Protein AF-A0A2I0NMJ2-F1 (afdb_monomer_lite)

Structure (mmCIF, N/CA/C/O backbone):
data_AF-A0A2I0NMJ2-F1
#
_entry.id   AF-A0A2I0NMJ2-F1
#
loop_
_atom_site.group_PDB
_atom_site.id
_atom_site.type_symbol
_atom_site.label_atom_id
_atom_site.label_alt_id
_atom_site.label_comp_id
_atom_site.label_asym_id
_atom_site.label_entity_id
_atom_site.label_seq_id
_atom_site.pdbx_PDB_ins_code
_atom_site.Cartn_x
_atom_site.Cartn_y
_atom_site.Cartn_z
_atom_site.occupancy
_atom_site.B_iso_or_equiv
_atom_site.auth_seq_id
_atom_site.auth_comp_id
_atom_site.auth_asym_id
_atom_site.auth_atom_id
_atom_site.pdbx_PDB_model_num
ATOM 1 N N . TRP A 1 1 ? 32.490 -0.950 -6.956 1.00 48.75 1 TRP A N 1
ATOM 2 C CA . TRP A 1 1 ? 33.188 -1.333 -8.199 1.00 48.75 1 TRP A CA 1
ATOM 3 C C . TRP A 1 1 ? 32.372 -2.232 -9.135 1.00 48.75 1 TRP A C 1
ATOM 5 O O . TRP A 1 1 ? 32.531 -2.067 -10.330 1.00 48.75 1 TRP A O 1
ATOM 15 N N . LEU A 1 2 ? 31.469 -3.114 -8.665 1.00 61.12 2 LEU A N 1
ATOM 16 C CA . LEU A 1 2 ? 30.604 -3.931 -9.554 1.00 61.12 2 LEU A CA 1
ATOM 17 C C . LEU A 1 2 ? 29.193 -3.358 -9.826 1.00 61.12 2 LEU A C 1
ATOM 19 O O . LEU A 1 2 ? 28.495 -3.871 -10.694 1.00 61.12 2 LEU A O 1
ATOM 23 N N . ALA A 1 3 ? 28.770 -2.304 -9.118 1.00 66.00 3 ALA A N 1
ATOM 24 C CA . ALA A 1 3 ? 27.432 -1.723 -9.291 1.00 66.00 3 ALA A CA 1
ATOM 25 C C . ALA A 1 3 ? 27.278 -0.964 -10.622 1.00 66.00 3 ALA A C 1
ATOM 27 O O . ALA A 1 3 ? 26.256 -1.076 -11.288 1.00 66.00 3 ALA A O 1
ATOM 28 N N . GLU A 1 4 ? 28.307 -0.230 -11.049 1.00 77.69 4 GLU A N 1
ATOM 29 C CA . GLU A 1 4 ? 28.251 0.586 -12.268 1.00 77.69 4 GLU A CA 1
ATOM 30 C C . GLU A 1 4 ? 28.119 -0.260 -13.554 1.00 77.69 4 GLU A C 1
ATOM 32 O O . GLU A 1 4 ? 27.225 0.033 -14.353 1.00 77.69 4 GLU A O 1
ATOM 37 N N . PRO A 1 5 ? 28.864 -1.377 -13.732 1.00 91.00 5 PRO A N 1
ATOM 38 C CA . PRO A 1 5 ? 28.624 -2.289 -14.851 1.00 91.00 5 PRO A CA 1
ATOM 39 C C . PRO A 1 5 ? 27.239 -2.940 -14.824 1.00 91.00 5 PRO A C 1
ATOM 41 O O . PRO A 1 5 ? 26.633 -3.098 -15.881 1.00 91.00 5 PRO A O 1
ATOM 44 N N . PHE A 1 6 ? 26.718 -3.301 -13.642 1.00 94.56 6 PHE A N 1
ATOM 45 C CA . PHE A 1 6 ? 25.367 -3.858 -13.529 1.00 94.56 6 PHE A CA 1
ATOM 46 C C . PHE A 1 6 ? 24.329 -2.863 -14.048 1.00 94.56 6 PHE A C 1
ATOM 48 O O . PHE A 1 6 ? 23.564 -3.209 -14.946 1.00 94.56 6 PHE A O 1
ATOM 55 N N . TRP A 1 7 ? 24.339 -1.630 -13.527 1.00 94.94 7 TRP A N 1
ATOM 56 C CA . TRP A 1 7 ? 23.369 -0.601 -13.901 1.00 94.94 7 TRP A CA 1
ATOM 57 C C . TRP A 1 7 ? 23.446 -0.276 -15.395 1.00 94.94 7 TRP A C 1
ATOM 59 O O . TRP A 1 7 ? 22.418 -0.223 -16.065 1.00 94.94 7 TRP A O 1
ATOM 69 N N . MET A 1 8 ? 24.656 -0.157 -15.947 1.00 94.44 8 MET A N 1
ATOM 70 C CA . MET A 1 8 ? 24.847 0.020 -17.386 1.00 94.44 8 MET A CA 1
ATOM 71 C C . MET A 1 8 ? 24.226 -1.130 -18.194 1.00 94.44 8 MET A C 1
ATOM 73 O O . MET A 1 8 ? 23.456 -0.886 -19.121 1.00 94.44 8 MET A O 1
ATOM 77 N N . MET A 1 9 ? 24.525 -2.380 -17.834 1.00 96.88 9 MET A N 1
ATOM 78 C CA . MET A 1 9 ? 24.042 -3.544 -18.578 1.00 96.88 9 MET A CA 1
ATOM 79 C C . MET A 1 9 ? 22.532 -3.735 -18.467 1.00 96.88 9 MET A C 1
ATOM 81 O O . MET A 1 9 ? 21.902 -4.093 -19.458 1.00 96.88 9 MET A O 1
ATOM 85 N N . ILE A 1 10 ? 21.937 -3.484 -17.299 1.00 97.06 10 ILE A N 1
ATOM 86 C CA . ILE A 1 10 ? 20.495 -3.667 -17.121 1.00 97.06 10 ILE A CA 1
ATOM 87 C C . ILE A 1 10 ? 19.697 -2.599 -17.881 1.00 97.06 10 ILE A C 1
ATOM 89 O O . ILE A 1 10 ? 18.714 -2.948 -18.525 1.00 97.06 10 ILE A O 1
ATOM 93 N N . PHE A 1 11 ? 20.153 -1.339 -17.919 1.00 96.56 11 PHE A N 1
ATOM 94 C CA . PHE A 1 11 ? 19.518 -0.311 -18.754 1.00 96.56 11 PHE A CA 1
ATOM 95 C C . PHE A 1 11 ? 19.694 -0.603 -20.251 1.00 96.56 11 PHE A C 1
ATOM 97 O O . PHE A 1 11 ? 18.753 -0.449 -21.023 1.00 96.56 11 PHE A O 1
ATOM 104 N N . LEU A 1 12 ? 20.862 -1.091 -20.684 1.00 96.81 12 LEU A N 1
ATOM 105 C CA . LEU A 1 12 ? 21.033 -1.534 -22.073 1.00 96.81 12 LEU A CA 1
ATOM 106 C C . LEU A 1 12 ? 20.097 -2.697 -22.417 1.00 96.81 12 LEU A C 1
ATOM 108 O O . LEU A 1 12 ? 19.483 -2.690 -23.480 1.00 96.81 12 LEU A O 1
ATOM 112 N N . ALA A 1 13 ? 19.927 -3.661 -21.511 1.00 97.19 13 ALA A N 1
ATOM 113 C CA . ALA A 1 13 ? 19.014 -4.780 -21.716 1.00 97.19 13 ALA A CA 1
ATO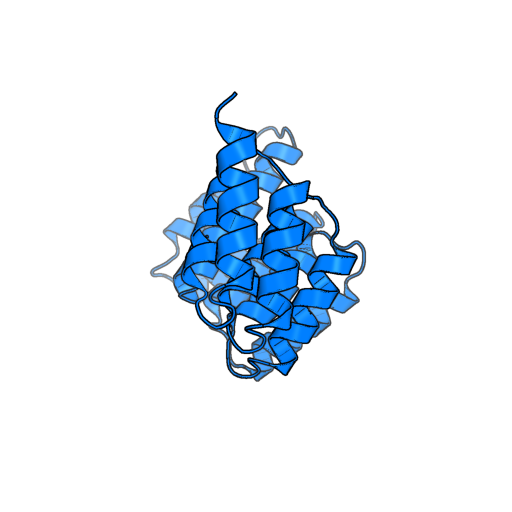M 114 C C . ALA A 1 13 ? 17.555 -4.321 -21.864 1.00 97.19 13 ALA A C 1
ATOM 116 O O . ALA A 1 13 ? 16.843 -4.852 -22.721 1.00 97.19 13 ALA A O 1
ATOM 117 N N . THR A 1 14 ? 17.118 -3.308 -21.102 1.00 96.69 14 THR A N 1
ATOM 118 C CA . THR A 1 14 ? 15.773 -2.738 -21.271 1.00 96.69 14 THR A CA 1
ATOM 119 C C . THR A 1 14 ? 15.617 -2.041 -22.617 1.00 96.69 14 THR A C 1
ATOM 121 O O . THR A 1 14 ? 14.519 -2.043 -23.160 1.00 96.69 14 THR A O 1
ATOM 124 N N . GLU A 1 15 ? 16.674 -1.470 -23.194 1.00 95.88 15 GLU A N 1
ATOM 125 C CA . GLU A 1 15 ? 16.617 -0.903 -24.550 1.00 95.88 15 GLU A CA 1
ATOM 126 C C . GLU A 1 15 ? 16.647 -1.978 -25.643 1.00 95.88 15 GLU A C 1
ATOM 128 O O . GLU A 1 15 ? 15.936 -1.867 -26.640 1.00 95.88 15 GLU A O 1
ATOM 133 N N . TRP A 1 16 ? 17.432 -3.043 -25.466 1.00 97.38 16 TRP A N 1
ATOM 134 C CA . TRP A 1 16 ? 17.536 -4.125 -26.448 1.00 97.38 16 TRP A CA 1
ATOM 135 C C . TRP A 1 16 ? 16.269 -4.974 -26.537 1.00 97.38 16 TRP A C 1
ATOM 137 O O . TRP A 1 16 ? 15.931 -5.461 -27.615 1.00 97.38 16 TRP A O 1
ATOM 147 N N . ILE A 1 17 ? 15.575 -5.174 -25.413 1.00 96.19 17 ILE A N 1
ATOM 148 C CA . ILE A 1 17 ? 14.387 -6.030 -25.330 1.00 96.19 17 ILE A CA 1
ATOM 149 C C . ILE A 1 17 ? 13.262 -5.268 -24.604 1.00 96.19 17 ILE A C 1
ATOM 151 O O . ILE A 1 17 ? 12.892 -5.615 -23.481 1.00 96.19 17 ILE A O 1
ATOM 155 N N . PRO A 1 18 ? 12.681 -4.229 -25.235 1.00 94.56 18 PRO A N 1
ATOM 156 C CA . PRO A 1 18 ? 11.807 -3.267 -24.556 1.00 94.56 18 PRO A CA 1
ATOM 157 C C . PRO A 1 18 ? 10.476 -3.849 -24.072 1.00 94.56 18 PRO A C 1
ATOM 159 O O . PRO A 1 18 ? 9.896 -3.321 -23.128 1.00 94.56 18 PRO A O 1
ATOM 162 N N . ASN A 1 19 ? 10.018 -4.948 -24.677 1.00 94.38 19 ASN A N 1
ATOM 163 C CA . ASN A 1 19 ? 8.763 -5.619 -24.323 1.00 94.38 19 ASN A CA 1
ATOM 164 C C . ASN A 1 19 ? 8.944 -6.708 -23.252 1.00 94.38 19 ASN A C 1
ATOM 166 O O . ASN A 1 19 ? 7.982 -7.388 -22.902 1.00 94.38 19 ASN A O 1
ATOM 170 N N . ASN A 1 20 ? 10.164 -6.914 -22.743 1.00 94.38 20 ASN A N 1
ATOM 171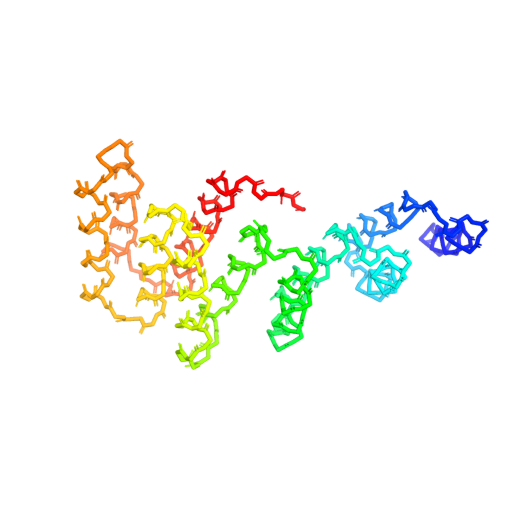 C CA . ASN A 1 20 ? 10.422 -7.875 -21.678 1.00 94.38 20 ASN A CA 1
ATOM 172 C C . ASN A 1 20 ? 10.566 -7.159 -20.331 1.00 94.38 20 ASN A C 1
ATOM 174 O O . ASN A 1 20 ? 11.591 -6.539 -20.044 1.00 94.38 20 ASN A O 1
ATOM 178 N N . ARG A 1 21 ? 9.543 -7.294 -19.483 1.00 95.69 21 ARG A N 1
ATOM 179 C CA . ARG A 1 21 ? 9.512 -6.673 -18.154 1.00 95.69 21 ARG A CA 1
ATOM 180 C C . ARG A 1 21 ? 10.535 -7.244 -17.166 1.00 95.69 21 ARG A C 1
ATOM 182 O O . ARG A 1 21 ? 10.883 -6.567 -16.206 1.00 95.69 21 ARG A O 1
ATOM 189 N N . TRP A 1 22 ? 11.069 -8.444 -17.408 1.00 96.69 22 TRP A N 1
ATOM 190 C CA . TRP A 1 22 ? 11.954 -9.147 -16.471 1.00 96.69 22 TRP A CA 1
ATOM 191 C C . TRP A 1 22 ? 13.210 -8.343 -16.104 1.00 96.69 22 TRP A C 1
ATOM 193 O O . TRP A 1 22 ? 13.625 -8.325 -14.948 1.00 96.69 22 TRP A O 1
ATOM 203 N N . PHE A 1 23 ? 13.794 -7.613 -17.059 1.00 97.00 23 PHE A N 1
ATOM 204 C CA . PHE A 1 23 ? 14.960 -6.765 -16.783 1.00 97.00 23 PHE A CA 1
ATOM 205 C C . PHE A 1 23 ? 14.621 -5.576 -15.876 1.00 97.00 23 PHE A C 1
ATOM 207 O O . PHE A 1 23 ? 15.440 -5.189 -15.042 1.00 97.00 23 PHE A O 1
ATOM 214 N N . LEU A 1 24 ? 13.407 -5.031 -15.992 1.00 97.50 24 LEU A N 1
ATOM 215 C CA . LEU A 1 24 ? 12.930 -3.985 -15.090 1.00 97.50 24 LEU A CA 1
ATOM 216 C C . LEU A 1 24 ? 12.712 -4.542 -13.686 1.00 97.50 24 LEU A C 1
ATOM 218 O O . LEU A 1 24 ? 13.147 -3.914 -12.729 1.00 97.50 24 LEU A O 1
ATOM 222 N N . GLU A 1 25 ? 12.115 -5.729 -13.554 1.00 96.94 25 GLU A N 1
ATOM 223 C CA . GLU A 1 25 ? 11.921 -6.393 -12.256 1.00 96.94 25 GLU A CA 1
ATOM 224 C C . GLU A 1 25 ? 13.263 -6.630 -11.537 1.00 96.94 25 GLU A C 1
ATOM 226 O O . GLU A 1 25 ? 13.402 -6.303 -10.358 1.00 96.94 25 GLU A O 1
ATOM 231 N N . ILE A 1 26 ? 14.287 -7.109 -12.257 1.00 96.81 26 ILE A N 1
ATOM 232 C CA . ILE A 1 26 ? 15.650 -7.263 -11.716 1.00 96.81 26 ILE A CA 1
ATOM 233 C C . ILE A 1 26 ? 16.222 -5.909 -11.280 1.00 96.81 26 ILE A C 1
ATOM 235 O O . ILE A 1 26 ? 16.792 -5.795 -10.191 1.00 96.81 26 ILE A O 1
ATOM 239 N N . GLY A 1 27 ? 16.089 -4.886 -12.129 1.00 96.69 27 GLY A N 1
ATOM 240 C CA . GLY A 1 27 ? 16.558 -3.534 -11.841 1.00 96.69 27 GLY A CA 1
ATOM 241 C C . GLY A 1 27 ? 15.891 -2.933 -10.603 1.00 96.69 27 GLY A C 1
ATOM 242 O O . GLY A 1 27 ? 16.578 -2.386 -9.745 1.00 96.69 27 GLY A O 1
ATOM 243 N N . ILE A 1 28 ? 14.574 -3.086 -10.470 1.00 97.19 28 ILE A N 1
ATOM 244 C CA . ILE A 1 28 ? 13.780 -2.627 -9.321 1.00 97.19 28 ILE A CA 1
ATOM 245 C C . ILE A 1 28 ? 14.228 -3.343 -8.047 1.00 97.19 28 ILE A C 1
ATOM 247 O O . ILE A 1 28 ? 14.570 -2.683 -7.065 1.00 97.19 28 ILE A O 1
ATOM 251 N N . ALA A 1 29 ? 14.308 -4.677 -8.072 1.00 96.06 29 ALA A N 1
ATOM 252 C CA . ALA A 1 29 ? 14.728 -5.467 -6.918 1.00 96.06 29 ALA A CA 1
ATOM 253 C C . ALA A 1 29 ? 16.134 -5.071 -6.437 1.00 96.06 29 ALA A C 1
ATOM 255 O O . ALA A 1 29 ? 16.363 -4.890 -5.238 1.00 96.06 29 ALA A O 1
ATOM 256 N N . ARG A 1 30 ? 17.073 -4.865 -7.370 1.00 95.75 30 ARG A N 1
ATOM 257 C CA . ARG A 1 30 ? 18.423 -4.397 -7.039 1.00 95.75 30 ARG A CA 1
ATOM 258 C C . ARG A 1 30 ? 18.423 -2.966 -6.504 1.00 95.75 30 ARG A C 1
ATOM 260 O O . ARG A 1 30 ? 19.154 -2.679 -5.560 1.00 95.75 30 ARG A O 1
ATOM 267 N N . GLY A 1 31 ? 17.603 -2.088 -7.080 1.00 95.31 31 GLY A N 1
ATOM 268 C CA . GLY A 1 31 ? 17.465 -0.694 -6.660 1.00 95.31 31 GLY A CA 1
ATOM 269 C C . GLY A 1 31 ? 17.017 -0.588 -5.207 1.00 95.31 31 GLY A C 1
ATOM 270 O O . GLY A 1 31 ? 17.656 0.120 -4.432 1.00 95.31 31 GLY A O 1
ATOM 271 N N . LYS A 1 32 ? 16.008 -1.380 -4.821 1.00 94.62 32 LYS A N 1
ATOM 272 C CA . LYS A 1 32 ? 15.545 -1.518 -3.429 1.00 94.62 32 LYS A CA 1
ATOM 273 C C . LYS A 1 32 ? 16.659 -2.049 -2.520 1.00 94.62 32 LYS A C 1
ATOM 275 O O . LYS A 1 32 ? 16.935 -1.463 -1.481 1.00 94.62 32 LYS A O 1
ATOM 280 N N . GLN A 1 33 ? 17.352 -3.117 -2.929 1.00 94.44 33 GLN A N 1
ATOM 281 C CA . GLN A 1 33 ? 18.431 -3.723 -2.135 1.00 94.44 33 GLN A CA 1
ATOM 282 C C . GLN A 1 33 ? 19.589 -2.750 -1.848 1.00 94.44 33 GLN A C 1
ATOM 284 O O . GLN A 1 33 ? 20.186 -2.795 -0.773 1.00 94.44 33 GLN A O 1
ATOM 289 N N . GLU A 1 34 ? 19.933 -1.897 -2.813 1.00 94.06 34 GLU A N 1
ATOM 290 C CA . GLU A 1 34 ? 21.035 -0.936 -2.701 1.00 94.06 34 GLU A CA 1
ATOM 291 C C . GLU A 1 34 ? 20.600 0.428 -2.132 1.00 94.06 34 GLU A C 1
ATOM 293 O O . GLU A 1 34 ? 21.456 1.297 -1.973 1.00 94.06 34 GLU A O 1
ATOM 298 N N . ASN A 1 35 ? 19.309 0.630 -1.825 1.00 92.50 35 ASN A N 1
ATOM 299 C CA . ASN A 1 35 ? 18.713 1.947 -1.542 1.00 92.50 35 ASN A CA 1
ATOM 300 C C . ASN A 1 35 ? 19.078 2.994 -2.618 1.00 92.50 35 ASN A C 1
ATOM 302 O O . ASN A 1 35 ? 19.438 4.134 -2.322 1.00 92.50 35 ASN A O 1
ATOM 306 N N . ASN A 1 36 ? 19.062 2.580 -3.888 1.00 94.25 36 ASN A N 1
ATOM 307 C CA . ASN A 1 36 ? 19.404 3.422 -5.029 1.00 94.25 36 ASN A CA 1
ATOM 308 C C . ASN A 1 36 ? 18.135 3.991 -5.676 1.00 94.25 36 ASN A C 1
ATOM 310 O O . ASN A 1 36 ? 17.703 3.538 -6.741 1.00 94.25 36 ASN A O 1
ATOM 314 N N . ASP A 1 37 ? 17.563 5.010 -5.036 1.00 92.94 37 ASP A N 1
ATOM 315 C CA . ASP A 1 37 ? 16.317 5.655 -5.468 1.00 92.94 37 ASP A CA 1
ATOM 316 C C . ASP A 1 37 ? 16.403 6.207 -6.894 1.00 92.94 37 ASP A C 1
ATOM 318 O O . ASP A 1 37 ? 15.439 6.134 -7.651 1.00 92.94 37 ASP A O 1
ATOM 322 N N . VAL A 1 38 ? 17.570 6.708 -7.311 1.00 93.81 38 VAL A N 1
ATOM 323 C CA . VAL A 1 38 ? 17.760 7.247 -8.668 1.00 93.81 38 VAL A CA 1
ATOM 324 C C 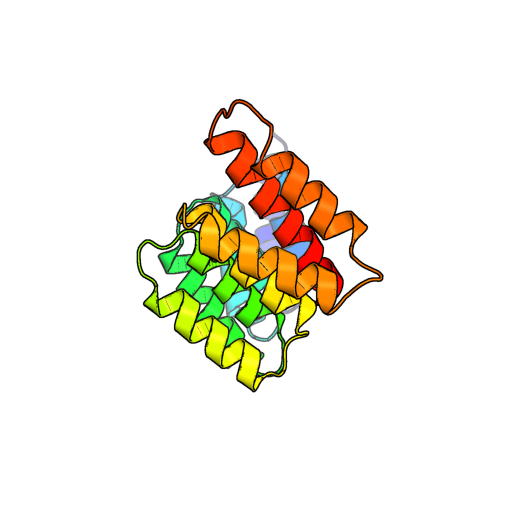. VAL A 1 38 ? 17.569 6.157 -9.720 1.00 93.81 38 VAL A C 1
ATOM 326 O O . VAL A 1 38 ? 16.890 6.375 -10.726 1.00 93.81 38 VAL A O 1
ATOM 329 N N . ALA A 1 39 ? 18.175 4.987 -9.515 1.00 95.00 39 ALA A N 1
ATOM 330 C CA . ALA A 1 39 ? 18.017 3.867 -10.434 1.00 95.00 39 ALA A CA 1
ATOM 331 C C . ALA A 1 39 ? 16.604 3.277 -10.355 1.00 95.00 39 ALA A C 1
ATOM 333 O O . ALA A 1 39 ? 16.005 2.999 -11.395 1.00 95.00 39 ALA A O 1
ATOM 334 N N . LEU A 1 40 ? 16.055 3.154 -9.143 1.00 96.44 40 LEU A N 1
ATOM 335 C CA . LEU A 1 40 ? 14.703 2.657 -8.907 1.00 96.44 40 LEU A CA 1
ATOM 336 C C . LEU A 1 40 ? 13.650 3.516 -9.622 1.00 96.44 40 LEU A C 1
ATOM 338 O O . LEU A 1 40 ? 12.851 2.984 -10.388 1.00 96.44 40 LEU A O 1
ATOM 342 N N . VAL A 1 41 ? 13.699 4.843 -9.468 1.00 96.69 41 VAL A N 1
ATOM 343 C CA . VAL A 1 41 ? 12.784 5.778 -10.145 1.00 96.69 41 VAL A CA 1
ATOM 344 C C . VAL A 1 41 ? 12.876 5.641 -11.661 1.00 96.69 41 VAL A C 1
ATOM 346 O O . VAL A 1 41 ? 11.845 5.566 -12.325 1.00 96.69 41 VAL A O 1
ATOM 349 N N . LYS A 1 42 ? 14.088 5.556 -12.225 1.00 96.81 42 LYS A N 1
ATOM 350 C CA . LYS A 1 42 ? 14.264 5.370 -13.675 1.00 96.81 42 LYS A CA 1
ATOM 351 C C . LYS A 1 42 ? 13.646 4.060 -14.163 1.00 96.81 42 LYS A C 1
ATOM 353 O O . LYS A 1 42 ? 12.954 4.060 -15.176 1.00 96.81 42 LYS A O 1
ATOM 358 N N . MET A 1 43 ? 13.862 2.958 -13.444 1.00 97.56 43 MET A N 1
ATOM 359 C CA . MET A 1 43 ? 13.278 1.658 -13.792 1.00 97.56 43 MET A CA 1
ATOM 360 C C . MET A 1 43 ? 11.748 1.691 -13.737 1.00 97.56 43 MET A C 1
ATOM 362 O O . MET A 1 43 ? 11.089 1.228 -14.667 1.00 97.56 43 MET A O 1
ATOM 366 N N . LEU A 1 44 ? 11.180 2.295 -12.692 1.00 97.56 44 LEU A N 1
ATOM 367 C CA . LEU A 1 44 ? 9.733 2.440 -12.544 1.00 97.56 44 LEU A CA 1
ATOM 368 C C . LEU A 1 44 ? 9.129 3.324 -13.636 1.00 97.56 44 LEU A C 1
ATOM 370 O O . LEU A 1 44 ? 8.095 2.970 -14.189 1.00 97.56 44 LEU A O 1
ATOM 374 N N . GLN A 1 45 ? 9.785 4.424 -14.012 1.00 97.19 45 GLN A N 1
ATOM 375 C CA . GLN A 1 45 ? 9.342 5.272 -15.124 1.00 97.19 45 GLN A CA 1
ATOM 376 C C . GLN A 1 45 ? 9.289 4.500 -16.445 1.00 97.19 45 GLN A C 1
ATOM 378 O O . GLN A 1 45 ? 8.302 4.600 -17.172 1.00 97.19 45 GLN A O 1
ATOM 383 N N . ILE A 1 46 ? 10.314 3.695 -16.743 1.00 97.56 46 ILE A N 1
ATOM 384 C CA . ILE A 1 46 ? 10.312 2.836 -17.934 1.00 97.56 46 ILE A CA 1
ATOM 385 C C . ILE A 1 46 ? 9.157 1.827 -17.854 1.00 97.56 46 ILE A C 1
ATOM 387 O O . ILE A 1 46 ? 8.433 1.652 -18.834 1.00 97.56 46 ILE A O 1
ATOM 391 N N . GLY A 1 47 ? 8.957 1.208 -16.687 1.00 97.25 47 GLY A N 1
ATOM 392 C CA . GLY A 1 47 ? 7.874 0.260 -16.429 1.00 97.25 47 GLY A CA 1
ATOM 393 C C . GLY A 1 47 ? 6.484 0.847 -16.657 1.00 97.25 47 GLY A C 1
ATOM 394 O O . GLY A 1 47 ? 5.719 0.311 -17.450 1.00 97.25 47 GLY A O 1
ATOM 395 N N . LEU A 1 48 ? 6.188 1.993 -16.042 1.00 96.38 48 LEU A N 1
ATOM 396 C CA . LEU A 1 48 ? 4.900 2.685 -16.161 1.00 96.38 48 LEU A CA 1
ATOM 397 C C . LEU A 1 48 ? 4.582 3.113 -17.603 1.00 96.38 48 LEU A C 1
ATOM 399 O O . LEU A 1 48 ? 3.420 3.114 -18.001 1.00 96.38 48 LEU A O 1
ATOM 403 N N . ILE A 1 49 ? 5.602 3.473 -18.391 1.00 96.12 49 ILE A N 1
ATOM 404 C CA . ILE A 1 49 ? 5.428 3.876 -19.794 1.00 96.12 49 ILE A CA 1
ATOM 405 C C . ILE A 1 49 ? 5.210 2.660 -20.699 1.00 96.12 49 ILE A C 1
ATOM 407 O O . ILE A 1 49 ? 4.350 2.695 -21.578 1.00 96.12 49 ILE A O 1
ATOM 411 N N . ARG A 1 50 ? 6.007 1.599 -20.528 1.00 97.00 50 ARG A N 1
ATOM 412 C CA . ARG A 1 50 ? 6.021 0.447 -21.448 1.00 97.00 50 ARG A CA 1
ATOM 413 C C . ARG A 1 50 ? 4.999 -0.628 -21.099 1.00 97.00 50 ARG A C 1
ATOM 415 O O . ARG A 1 50 ? 4.538 -1.328 -21.993 1.00 97.00 50 ARG A O 1
ATOM 422 N N . PHE A 1 51 ? 4.636 -0.739 -19.826 1.00 96.50 51 PHE A N 1
ATOM 423 C CA . PHE A 1 51 ? 3.704 -1.736 -19.304 1.00 96.50 51 PHE A CA 1
ATOM 424 C C . PHE A 1 51 ? 2.575 -1.053 -18.516 1.00 96.50 51 PHE A C 1
ATOM 426 O O . PHE A 1 51 ? 2.397 -1.313 -17.327 1.00 96.50 51 PHE A O 1
ATOM 433 N N . PRO A 1 52 ? 1.796 -0.164 -19.160 1.00 93.94 52 PRO A N 1
ATOM 434 C CA . PRO A 1 52 ? 0.777 0.634 -18.482 1.00 93.94 52 PRO A CA 1
ATOM 435 C C . PRO A 1 52 ? -0.399 -0.202 -17.946 1.00 93.94 52 PRO A C 1
ATOM 437 O O . PRO A 1 52 ? -1.163 0.291 -17.122 1.00 93.94 52 PRO A O 1
ATOM 440 N N . ASP A 1 53 ? -0.537 -1.452 -18.392 1.00 93.62 53 ASP A N 1
ATOM 441 C CA . ASP A 1 53 ? -1.571 -2.394 -17.943 1.00 93.62 53 ASP A CA 1
ATOM 442 C C . ASP A 1 53 ? -1.033 -3.416 -16.923 1.00 93.62 53 ASP A C 1
ATOM 444 O O . ASP A 1 53 ? -1.739 -4.341 -16.523 1.00 93.62 53 ASP A O 1
ATOM 448 N N . ASP A 1 54 ? 0.219 -3.261 -16.483 1.00 94.31 54 ASP A N 1
ATOM 449 C CA . ASP A 1 54 ? 0.837 -4.106 -15.465 1.00 94.31 54 ASP A CA 1
ATOM 450 C C . ASP A 1 54 ? 0.850 -3.396 -14.106 1.00 94.31 54 ASP A C 1
ATOM 452 O O . ASP A 1 54 ? 1.593 -2.438 -13.870 1.00 94.31 54 ASP A O 1
ATOM 456 N N . MET A 1 55 ? 0.020 -3.891 -13.185 1.00 94.44 55 MET A N 1
ATOM 457 C CA . MET A 1 55 ? -0.138 -3.317 -11.848 1.00 94.44 55 MET A CA 1
ATOM 458 C C . MET A 1 55 ? 1.160 -3.341 -11.028 1.00 94.44 55 MET A C 1
ATOM 460 O O . MET A 1 55 ? 1.311 -2.522 -10.122 1.00 94.44 55 MET A O 1
ATOM 464 N N . LEU A 1 56 ? 2.116 -4.226 -11.342 1.00 94.75 56 LEU A N 1
ATOM 465 C CA . LEU A 1 56 ? 3.375 -4.339 -10.601 1.00 94.75 56 LEU A CA 1
ATOM 466 C C . LEU A 1 56 ? 4.124 -3.002 -10.533 1.00 94.75 56 LEU A C 1
ATOM 468 O O . LEU A 1 56 ? 4.539 -2.586 -9.453 1.00 94.75 56 LEU A O 1
ATOM 472 N N . PHE A 1 57 ? 4.250 -2.292 -11.656 1.00 96.38 57 PHE A N 1
ATOM 473 C CA . PHE A 1 57 ? 5.005 -1.035 -11.698 1.00 96.38 57 PHE A CA 1
ATOM 474 C C . PHE A 1 57 ? 4.307 0.091 -10.943 1.00 96.38 57 PHE A C 1
ATOM 476 O O . PHE A 1 57 ? 4.961 0.879 -10.262 1.00 96.38 57 PHE A O 1
ATOM 483 N N . TYR A 1 58 ? 2.978 0.137 -11.017 1.00 96.56 58 TYR A N 1
ATOM 484 C CA . TYR A 1 58 ? 2.182 1.077 -10.238 1.00 96.56 58 TYR A CA 1
ATOM 485 C C . TYR A 1 58 ? 2.279 0.802 -8.739 1.00 96.56 58 TYR A C 1
ATOM 487 O O . TYR A 1 58 ? 2.420 1.741 -7.959 1.00 96.56 58 TYR A O 1
ATOM 495 N N . ARG A 1 59 ? 2.244 -0.473 -8.336 1.00 95.94 59 ARG A N 1
ATOM 496 C CA . ARG A 1 59 ? 2.368 -0.898 -6.940 1.00 95.94 59 ARG A CA 1
ATOM 497 C C . ARG A 1 59 ? 3.715 -0.485 -6.351 1.00 95.94 59 ARG A C 1
ATOM 499 O O . ARG A 1 59 ? 3.750 0.151 -5.302 1.00 95.94 59 ARG A O 1
ATOM 506 N N . GLU A 1 60 ? 4.809 -0.796 -7.042 1.00 96.38 60 GLU A N 1
ATOM 507 C CA . GLU A 1 60 ? 6.161 -0.422 -6.607 1.00 96.38 60 GLU A CA 1
ATOM 508 C C . GLU A 1 60 ? 6.348 1.103 -6.571 1.00 96.38 60 GLU A C 1
ATOM 510 O O . GLU A 1 60 ? 6.885 1.639 -5.603 1.00 96.38 60 GLU A O 1
ATOM 515 N N . ALA A 1 61 ? 5.845 1.828 -7.578 1.00 97.25 61 ALA A N 1
ATOM 516 C CA . ALA A 1 61 ? 5.896 3.289 -7.590 1.00 97.25 61 ALA A CA 1
ATOM 517 C C . ALA A 1 61 ? 5.082 3.910 -6.449 1.00 97.25 61 ALA A C 1
ATOM 519 O O . ALA A 1 61 ? 5.538 4.864 -5.817 1.00 97.25 61 ALA A O 1
ATOM 520 N N . TYR A 1 62 ? 3.902 3.361 -6.157 1.00 97.56 62 TYR A N 1
ATOM 521 C CA . TYR A 1 62 ? 3.072 3.813 -5.049 1.00 97.56 62 TYR A CA 1
ATOM 522 C C . TYR A 1 62 ? 3.783 3.625 -3.706 1.00 97.56 62 TYR A C 1
ATOM 524 O O . TYR A 1 62 ? 3.848 4.580 -2.932 1.00 97.56 62 TYR A O 1
ATOM 532 N N . HIS A 1 63 ? 4.339 2.437 -3.430 1.00 95.94 63 HIS A N 1
ATOM 533 C CA . HIS A 1 63 ? 5.033 2.192 -2.160 1.00 95.94 63 HIS A CA 1
ATOM 534 C C . HIS A 1 63 ? 6.258 3.086 -2.006 1.00 95.94 63 HIS A C 1
ATOM 536 O O . HIS A 1 63 ? 6.407 3.682 -0.945 1.00 95.94 63 HIS A O 1
ATOM 542 N N . LEU A 1 64 ? 7.044 3.291 -3.070 1.00 96.19 64 LEU A N 1
ATOM 543 C CA . LEU A 1 64 ? 8.174 4.224 -3.046 1.00 96.19 64 LEU A CA 1
ATOM 544 C C . LEU A 1 64 ? 7.737 5.636 -2.625 1.00 96.19 64 LEU A C 1
ATOM 546 O O . LEU A 1 64 ? 8.294 6.209 -1.690 1.00 96.19 64 LEU A O 1
ATOM 550 N N . LYS A 1 65 ? 6.703 6.188 -3.273 1.00 97.44 65 LYS A N 1
ATOM 551 C CA . LYS A 1 65 ? 6.191 7.533 -2.959 1.00 97.44 65 LYS A CA 1
ATOM 552 C C . LYS A 1 65 ? 5.582 7.617 -1.566 1.00 97.44 65 LYS A C 1
ATOM 554 O O . LYS A 1 65 ? 5.787 8.601 -0.857 1.00 97.44 65 LYS A O 1
ATOM 559 N N . PHE A 1 66 ? 4.861 6.582 -1.153 1.00 96.88 66 PHE A N 1
ATOM 560 C CA . PHE A 1 66 ? 4.276 6.503 0.179 1.00 96.88 66 PHE A CA 1
ATOM 561 C C . PHE A 1 66 ? 5.356 6.473 1.274 1.00 96.88 66 PHE A C 1
ATOM 563 O O . PHE A 1 66 ? 5.256 7.217 2.248 1.00 96.88 66 PHE A O 1
ATOM 570 N N . GLU A 1 67 ? 6.404 5.665 1.105 1.00 94.06 67 GLU A N 1
ATOM 571 C CA . GLU A 1 67 ? 7.521 5.533 2.052 1.00 94.06 67 GLU A CA 1
ATOM 572 C C . GLU A 1 67 ? 8.376 6.802 2.136 1.00 94.06 67 GLU A C 1
ATOM 574 O O . GLU A 1 67 ? 8.816 7.176 3.223 1.00 94.06 67 GLU A O 1
ATOM 579 N N . GLN A 1 68 ? 8.540 7.516 1.020 1.00 94.56 68 GLN A N 1
ATOM 580 C CA . GLN A 1 68 ? 9.194 8.828 0.973 1.00 94.56 68 GLN A CA 1
ATOM 581 C C . GLN A 1 68 ? 8.340 9.952 1.594 1.00 94.56 68 GLN A C 1
ATOM 583 O O . GLN A 1 68 ? 8.818 11.072 1.770 1.00 94.56 68 GLN A O 1
ATOM 588 N N . GLY A 1 69 ? 7.078 9.679 1.947 1.00 95.44 69 GLY A N 1
ATOM 589 C CA . GLY A 1 69 ? 6.141 10.681 2.460 1.00 95.44 69 GLY A CA 1
ATOM 590 C C . GLY A 1 69 ? 5.601 11.628 1.383 1.00 95.44 69 GLY A C 1
ATOM 591 O O . GLY A 1 69 ? 4.943 12.620 1.702 1.00 95.44 69 GLY A O 1
ATOM 592 N N . GLU A 1 70 ? 5.824 11.319 0.107 1.00 97.00 70 GLU A N 1
ATOM 593 C CA . GLU A 1 70 ? 5.336 12.067 -1.053 1.00 97.00 70 GLU A CA 1
ATOM 594 C C . GLU A 1 70 ? 3.872 11.695 -1.346 1.00 97.00 70 GLU A C 1
ATOM 596 O O . GLU A 1 7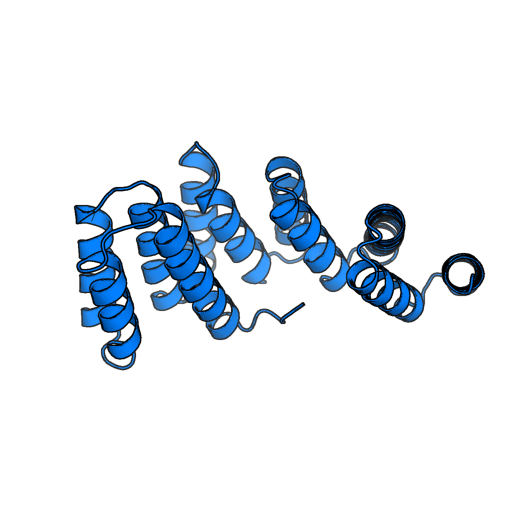0 ? 3.510 11.175 -2.402 1.00 97.00 70 GLU A O 1
ATOM 601 N N . LEU A 1 71 ? 2.995 11.946 -0.367 1.00 96.50 71 LEU A N 1
ATOM 602 C CA . LEU A 1 71 ? 1.609 11.466 -0.382 1.00 96.50 71 LEU A CA 1
ATOM 603 C C . LEU A 1 71 ? 0.780 12.033 -1.545 1.00 96.50 71 LEU A C 1
ATOM 605 O O . LEU A 1 71 ? -0.149 11.375 -2.000 1.00 96.50 71 LEU A O 1
ATOM 609 N N . ALA A 1 72 ? 1.104 13.232 -2.039 1.00 95.38 72 ALA A N 1
ATOM 610 C CA . ALA A 1 72 ? 0.429 13.820 -3.198 1.00 95.38 72 ALA A CA 1
ATOM 611 C C . ALA A 1 72 ? 0.718 13.034 -4.489 1.00 95.38 72 ALA A C 1
ATOM 613 O O . ALA A 1 72 ? -0.206 12.733 -5.245 1.00 95.38 72 ALA A O 1
ATOM 614 N N . ASP A 1 73 ? 1.974 12.639 -4.697 1.00 96.50 73 ASP A N 1
ATOM 615 C CA . ASP A 1 73 ? 2.377 11.817 -5.841 1.00 96.50 73 ASP A CA 1
ATOM 616 C C . ASP A 1 73 ? 1.805 10.399 -5.715 1.00 96.50 73 ASP A C 1
ATOM 618 O O . ASP A 1 73 ? 1.303 9.838 -6.691 1.00 96.50 73 ASP A O 1
ATOM 622 N N . ALA A 1 74 ? 1.793 9.845 -4.496 1.00 97.75 74 ALA A N 1
ATOM 623 C CA . ALA A 1 74 ? 1.153 8.564 -4.209 1.00 97.75 74 ALA A CA 1
ATOM 624 C C . ALA A 1 74 ? -0.351 8.582 -4.546 1.00 97.75 74 ALA A C 1
ATOM 626 O O . ALA A 1 74 ? -0.851 7.637 -5.155 1.00 97.75 74 ALA A O 1
ATOM 627 N N . LEU A 1 75 ? -1.072 9.662 -4.215 1.00 97.38 75 LEU A N 1
ATOM 628 C CA . LEU A 1 75 ? -2.477 9.836 -4.608 1.00 97.38 75 LEU A CA 1
ATOM 629 C C . LEU A 1 75 ? -2.648 9.897 -6.127 1.00 97.38 75 LEU A C 1
ATOM 631 O O . LEU A 1 75 ? -3.579 9.287 -6.647 1.00 97.38 75 LEU A O 1
ATOM 635 N N . GLY A 1 76 ? -1.757 10.591 -6.842 1.00 97.19 76 GLY A N 1
ATOM 636 C CA . GLY A 1 76 ? -1.761 10.610 -8.308 1.00 97.19 76 GLY A CA 1
ATOM 637 C C . GLY A 1 76 ? -1.705 9.197 -8.896 1.00 97.19 76 GLY A C 1
ATOM 638 O O . GLY A 1 76 ? -2.548 8.832 -9.715 1.00 97.19 76 GLY A O 1
ATOM 639 N N . LEU A 1 77 ? -0.785 8.369 -8.389 1.00 97.81 77 LEU A N 1
ATOM 640 C CA . LEU A 1 77 ? -0.656 6.963 -8.783 1.00 97.81 77 LEU A CA 1
ATOM 641 C C . LEU A 1 77 ? -1.898 6.131 -8.431 1.00 97.81 77 LEU A C 1
ATOM 643 O O . LEU A 1 77 ? -2.307 5.291 -9.229 1.00 97.81 77 LEU A O 1
ATOM 647 N N . ILE A 1 78 ? -2.522 6.372 -7.273 1.00 98.00 78 ILE A N 1
ATOM 648 C CA . ILE A 1 78 ? -3.766 5.699 -6.866 1.00 98.00 78 ILE A CA 1
ATOM 649 C C . ILE A 1 78 ? -4.910 6.014 -7.835 1.00 98.00 78 ILE A C 1
ATOM 651 O O . ILE A 1 78 ? -5.628 5.104 -8.245 1.00 98.00 78 ILE A O 1
ATOM 655 N N . TYR A 1 79 ? -5.088 7.276 -8.231 1.00 97.62 79 TYR A N 1
ATOM 656 C CA . TYR A 1 79 ? -6.137 7.636 -9.187 1.00 97.62 79 TYR A CA 1
ATOM 657 C C . TYR A 1 79 ? -5.907 7.010 -10.564 1.00 97.62 79 TYR A C 1
ATOM 659 O O . TYR A 1 79 ? -6.864 6.560 -11.196 1.00 97.62 79 TYR A O 1
ATOM 667 N N . ASP A 1 80 ? -4.657 6.938 -11.020 1.00 96.50 80 ASP A N 1
ATOM 668 C CA . ASP A 1 80 ? -4.322 6.247 -12.266 1.00 96.50 80 ASP A CA 1
ATOM 669 C C . ASP A 1 80 ? -4.577 4.738 -12.165 1.00 96.50 80 ASP A C 1
ATOM 671 O O . ASP A 1 80 ? -5.153 4.152 -13.084 1.00 96.50 80 ASP A O 1
ATOM 675 N N . LEU A 1 81 ? -4.235 4.121 -11.031 1.00 96.62 81 LEU A N 1
ATOM 676 C CA . LEU A 1 81 ? -4.549 2.724 -10.741 1.00 96.62 81 LEU A CA 1
ATOM 677 C C . LEU A 1 81 ? -6.060 2.455 -10.765 1.00 96.62 81 LEU A C 1
ATOM 679 O O . LEU A 1 81 ? -6.486 1.519 -11.431 1.00 96.62 81 LEU A O 1
ATOM 683 N N . ILE A 1 82 ? -6.879 3.281 -10.103 1.00 96.75 82 ILE A N 1
ATOM 684 C CA . ILE A 1 82 ? -8.348 3.126 -10.089 1.00 96.75 82 ILE A CA 1
ATOM 685 C C . ILE A 1 82 ? -8.923 3.221 -11.505 1.00 96.75 82 ILE A C 1
ATOM 687 O O . ILE A 1 82 ? -9.814 2.459 -11.868 1.00 96.75 82 ILE A O 1
ATOM 691 N N . ARG A 1 83 ? -8.417 4.142 -12.333 1.00 95.94 83 ARG A N 1
ATOM 692 C CA . ARG A 1 83 ? -8.881 4.290 -13.722 1.00 95.94 83 ARG A CA 1
ATOM 693 C C . ARG A 1 83 ? -8.567 3.066 -14.580 1.00 95.94 83 ARG A C 1
ATOM 695 O O . ARG A 1 83 ? -9.341 2.753 -15.479 1.00 95.94 83 ARG A O 1
ATOM 702 N N . ARG A 1 84 ? -7.431 2.413 -14.335 1.00 95.44 84 ARG A N 1
ATOM 703 C CA . ARG A 1 84 ? -6.952 1.264 -15.120 1.00 95.44 84 ARG A CA 1
ATOM 704 C C . ARG A 1 84 ? -7.501 -0.068 -14.628 1.00 95.44 84 ARG A C 1
ATOM 706 O O . ARG A 1 84 ? -7.791 -0.941 -15.438 1.00 95.44 84 ARG A O 1
ATOM 713 N N . PHE A 1 85 ? -7.666 -0.198 -13.318 1.00 95.06 85 PHE A N 1
ATOM 714 C CA . PHE A 1 85 ? -8.107 -1.410 -12.638 1.00 95.06 85 PHE A CA 1
ATOM 715 C C . PHE A 1 85 ? -9.351 -1.112 -11.780 1.00 95.06 85 PHE A C 1
ATOM 717 O O . PHE A 1 85 ? -9.295 -1.231 -10.558 1.00 95.06 85 PHE A O 1
ATOM 724 N N . PRO A 1 86 ? -10.478 -0.694 -12.394 1.00 94.81 86 PRO A N 1
ATOM 725 C CA . PRO A 1 86 ? -11.648 -0.193 -11.664 1.00 94.81 86 PRO A CA 1
ATOM 726 C C . PRO A 1 86 ? -12.344 -1.250 -10.799 1.00 94.81 86 PRO A C 1
ATOM 728 O O . PRO A 1 86 ? -13.015 -0.901 -9.833 1.00 94.81 86 PRO A O 1
ATOM 731 N N . ASP A 1 87 ? -12.177 -2.530 -11.135 1.00 94.31 87 ASP A N 1
ATOM 732 C CA . ASP A 1 87 ? -12.776 -3.650 -10.405 1.00 94.31 87 ASP A CA 1
ATOM 733 C C . ASP A 1 87 ? -11.841 -4.231 -9.329 1.00 94.31 87 ASP A C 1
ATOM 735 O O . ASP A 1 87 ? -12.245 -5.111 -8.564 1.00 94.31 87 ASP A O 1
ATOM 739 N N . ASP A 1 88 ? -10.592 -3.759 -9.255 1.00 95.69 88 ASP A N 1
ATOM 740 C CA . ASP A 1 88 ? -9.617 -4.238 -8.281 1.00 95.69 88 ASP A CA 1
ATOM 741 C C . ASP A 1 88 ? -9.724 -3.434 -6.970 1.00 95.69 88 ASP A C 1
ATOM 743 O O . ASP A 1 88 ? -9.706 -2.201 -6.999 1.00 95.69 88 ASP A O 1
ATOM 747 N N . PRO A 1 89 ? -9.854 -4.078 -5.796 1.00 96.50 89 PRO A N 1
ATOM 748 C CA . PRO A 1 89 ? -9.928 -3.367 -4.521 1.00 96.50 89 PRO A CA 1
ATOM 749 C C . PRO A 1 89 ? -8.581 -2.789 -4.053 1.00 96.50 89 PRO A C 1
ATOM 751 O O . PRO A 1 89 ? -8.571 -1.949 -3.149 1.00 96.50 89 PRO A O 1
ATOM 754 N N . GLU A 1 90 ? -7.447 -3.227 -4.610 1.00 96.88 90 GLU A N 1
ATOM 755 C CA . GLU A 1 90 ? -6.104 -2.809 -4.195 1.00 96.88 90 GLU A CA 1
ATOM 756 C C . GLU A 1 90 ? -5.888 -1.285 -4.295 1.00 96.88 90 GLU A C 1
ATOM 758 O O . GLU A 1 90 ? -5.491 -0.682 -3.291 1.00 96.88 90 GLU A O 1
ATOM 763 N N . PRO A 1 91 ? -6.199 -0.611 -5.419 1.00 97.38 91 PRO A N 1
ATOM 764 C CA . PRO A 1 91 ? -6.032 0.836 -5.537 1.00 97.38 91 PRO A CA 1
ATOM 765 C C . PRO A 1 91 ? -6.890 1.627 -4.547 1.00 97.38 91 PRO A C 1
ATOM 767 O O . PRO A 1 91 ? -6.433 2.604 -3.952 1.00 97.38 91 PRO A O 1
ATOM 770 N N . VAL A 1 92 ? -8.130 1.187 -4.319 1.00 98.19 92 VAL A N 1
ATOM 771 C CA . VAL A 1 92 ? -9.045 1.838 -3.369 1.00 98.19 92 VAL A CA 1
ATOM 772 C C . VAL A 1 92 ? -8.547 1.668 -1.940 1.00 98.19 92 VAL A C 1
ATOM 774 O O . VAL A 1 92 ? -8.556 2.619 -1.155 1.00 98.19 92 VAL A O 1
ATOM 777 N N . TYR A 1 93 ? -8.030 0.484 -1.612 1.00 98.19 93 TYR A N 1
ATOM 778 C CA . TYR A 1 93 ? -7.367 0.250 -0.341 1.00 98.19 93 TYR A CA 1
ATOM 779 C C . TYR A 1 93 ? -6.137 1.148 -0.151 1.00 98.19 93 TYR A C 1
ATOM 781 O O . TYR A 1 93 ? -5.962 1.723 0.925 1.00 98.19 93 TYR A O 1
ATOM 789 N N . TYR A 1 94 ? -5.307 1.332 -1.179 1.00 98.12 94 TYR A N 1
ATOM 790 C CA . TYR A 1 94 ? -4.186 2.273 -1.123 1.00 98.12 94 TYR A CA 1
ATOM 791 C C . TYR A 1 94 ? -4.639 3.717 -0.917 1.00 98.12 94 TYR A C 1
ATOM 793 O O . TYR A 1 94 ? -4.001 4.441 -0.150 1.00 98.12 94 TYR A O 1
ATOM 801 N N . GLY A 1 95 ? -5.766 4.123 -1.502 1.00 98.00 95 GLY A N 1
ATOM 802 C CA . GLY A 1 95 ? -6.423 5.396 -1.200 1.00 98.00 95 GLY A CA 1
ATOM 803 C C . GLY A 1 95 ? -6.774 5.544 0.280 1.00 98.00 95 GLY A C 1
ATOM 804 O O . GLY A 1 95 ? -6.337 6.495 0.937 1.00 98.00 95 GLY A O 1
ATOM 805 N N . LEU A 1 96 ? -7.476 4.556 0.841 1.00 98.31 96 LEU A N 1
ATOM 806 C CA . LEU A 1 96 ? -7.818 4.512 2.266 1.00 98.31 96 LEU A CA 1
ATOM 807 C C . LEU A 1 96 ? -6.566 4.575 3.153 1.00 98.31 96 LEU A C 1
ATOM 809 O O . LEU A 1 96 ? -6.471 5.446 4.016 1.00 98.31 96 LEU A O 1
ATOM 813 N N . ARG A 1 97 ? -5.572 3.718 2.895 1.00 97.75 97 ARG A N 1
ATOM 814 C CA . ARG A 1 97 ? -4.282 3.677 3.604 1.00 97.75 97 ARG A CA 1
ATOM 815 C C . ARG A 1 97 ? -3.568 5.028 3.571 1.00 97.75 97 ARG A C 1
ATOM 817 O O . ARG A 1 97 ? -3.093 5.496 4.602 1.00 97.75 97 ARG A O 1
ATOM 824 N N . THR A 1 98 ? -3.511 5.665 2.404 1.00 97.75 98 THR A N 1
ATOM 825 C CA . THR A 1 98 ? -2.843 6.962 2.201 1.00 97.75 98 THR A CA 1
ATOM 826 C C . THR A 1 98 ? -3.549 8.079 2.952 1.00 97.75 98 THR A C 1
ATOM 828 O O . THR A 1 98 ? -2.911 8.886 3.629 1.00 97.75 98 THR A O 1
ATOM 831 N N . SER A 1 99 ? -4.879 8.082 2.918 1.00 97.00 99 SER A N 1
ATOM 832 C CA . SER A 1 99 ? -5.691 9.102 3.576 1.00 97.00 99 SER A CA 1
ATOM 833 C C . SER A 1 99 ? -5.596 9.104 5.108 1.00 97.00 99 SER A C 1
ATOM 835 O O . SER A 1 99 ? -5.856 10.138 5.723 1.00 97.00 99 SER A O 1
ATOM 837 N N . LEU A 1 100 ? -5.117 8.016 5.729 1.00 95.81 100 LEU A N 1
ATOM 838 C CA . LEU A 1 100 ? -4.810 7.975 7.166 1.00 95.81 100 LEU A CA 1
ATOM 839 C C . LEU A 1 100 ? -3.757 9.018 7.589 1.00 95.81 100 LEU A C 1
ATOM 841 O O . LEU A 1 100 ? -3.758 9.460 8.739 1.00 95.81 100 LEU A O 1
ATOM 845 N N . TYR A 1 101 ? -2.873 9.414 6.667 1.00 94.00 101 TYR A N 1
ATOM 846 C CA . TYR A 1 101 ? -1.782 10.363 6.911 1.00 94.00 101 TYR A CA 1
ATOM 847 C C . TYR A 1 101 ? -2.057 11.769 6.376 1.00 94.00 101 TYR A C 1
ATOM 849 O O . TYR A 1 101 ? -1.337 12.710 6.711 1.00 94.00 101 TYR A O 1
ATOM 857 N N . LEU A 1 102 ? -3.102 11.943 5.569 1.00 93.38 102 LEU A N 1
ATOM 858 C CA . LEU A 1 102 ? -3.478 13.257 5.057 1.00 93.38 102 LEU A CA 1
ATOM 859 C C . LEU A 1 102 ? -4.119 14.093 6.168 1.00 93.38 102 LEU A C 1
ATOM 861 O O . LEU A 1 102 ? -4.725 13.538 7.079 1.00 93.38 102 LEU A O 1
ATOM 865 N N . PRO A 1 103 ? -4.030 15.431 6.141 1.00 88.12 103 PRO A N 1
ATOM 866 C CA . PRO A 1 103 ? -4.661 16.277 7.156 1.00 88.12 103 PRO A CA 1
ATOM 867 C C . PRO A 1 103 ? -6.178 16.417 6.968 1.00 88.12 103 PRO A C 1
ATOM 869 O O . PRO A 1 103 ? -6.895 16.663 7.936 1.00 88.12 103 PRO A O 1
ATOM 872 N N . ARG A 1 104 ? -6.673 16.277 5.734 1.00 88.19 104 ARG A N 1
ATOM 873 C CA . ARG A 1 104 ? -8.083 16.465 5.382 1.00 88.19 104 ARG A CA 1
ATOM 874 C C . ARG A 1 104 ? -8.851 15.145 5.459 1.00 88.19 104 ARG A C 1
ATOM 876 O O . ARG A 1 104 ? -8.286 14.071 5.287 1.00 88.19 104 ARG A O 1
ATOM 883 N N . GLU A 1 105 ? -10.144 15.238 5.757 1.00 91.88 105 GLU A N 1
ATOM 884 C CA . GLU A 1 105 ? -11.049 14.076 5.826 1.00 91.88 105 GLU A CA 1
ATOM 885 C C . GLU A 1 105 ? -11.676 13.737 4.471 1.00 91.88 105 GLU A C 1
ATOM 887 O O . GLU A 1 105 ? -12.251 12.665 4.299 1.00 91.88 105 GLU A O 1
ATOM 892 N N . THR A 1 106 ? -11.592 14.668 3.520 1.00 94.50 106 THR A N 1
ATOM 893 C CA . THR A 1 106 ? -12.228 14.588 2.204 1.00 94.50 106 THR A CA 1
ATOM 894 C C . THR A 1 106 ? -11.799 13.344 1.440 1.00 94.50 106 THR A C 1
ATOM 896 O O . THR A 1 106 ? -12.648 12.595 0.972 1.00 94.50 106 THR A O 1
ATOM 899 N N . GLU A 1 107 ? -10.498 13.078 1.407 1.00 94.88 107 GLU A N 1
ATOM 900 C CA . GLU A 1 107 ? -9.896 11.961 0.691 1.00 94.88 107 GLU A CA 1
ATOM 901 C C . GLU A 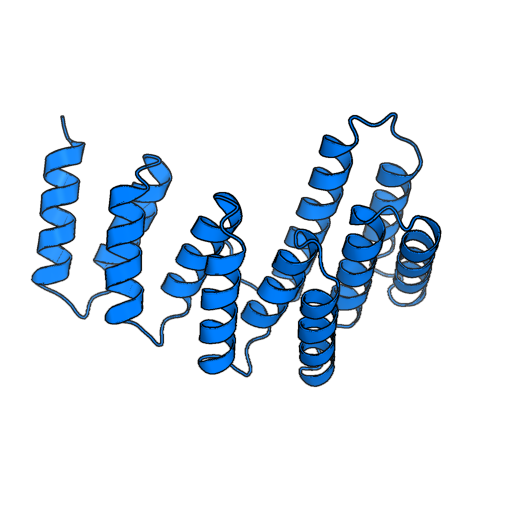1 107 ? -10.278 10.627 1.342 1.00 94.88 107 GLU A C 1
ATOM 903 O O . GLU A 1 107 ? -10.651 9.690 0.641 1.00 94.88 107 GLU A O 1
ATOM 908 N N . PHE A 1 108 ? -10.268 10.544 2.681 1.00 97.44 108 PHE A N 1
ATOM 909 C CA . PHE A 1 108 ? -10.700 9.327 3.379 1.00 97.44 108 PHE A CA 1
ATOM 910 C C . PHE A 1 108 ? -12.163 9.011 3.062 1.00 97.44 108 PHE A C 1
ATOM 912 O O . PHE A 1 108 ? -12.481 7.890 2.674 1.00 97.44 108 PHE A O 1
ATOM 919 N N . ASN A 1 109 ? -13.049 10.003 3.169 1.00 97.75 109 ASN A N 1
ATOM 920 C CA . ASN A 1 109 ? -14.477 9.822 2.905 1.00 97.75 109 ASN A CA 1
ATOM 921 C C . ASN A 1 109 ? -14.759 9.456 1.440 1.00 97.75 109 ASN A C 1
ATOM 923 O O . ASN A 1 109 ? -15.650 8.649 1.172 1.00 97.75 109 ASN A O 1
ATOM 927 N N . GLU A 1 110 ? -14.000 10.016 0.497 1.00 97.56 110 GLU A N 1
ATOM 928 C CA . GLU A 1 110 ? -14.099 9.675 -0.921 1.00 97.56 110 GLU A CA 1
ATOM 929 C C . GLU A 1 110 ? -13.740 8.208 -1.170 1.00 97.56 110 GLU A C 1
ATOM 931 O O . GLU A 1 110 ? -14.575 7.458 -1.682 1.00 97.56 110 GLU A O 1
ATOM 936 N N . PHE A 1 111 ? -12.551 7.765 -0.749 1.00 98.25 111 PHE A N 1
ATOM 937 C CA . PHE A 1 111 ? -12.145 6.367 -0.916 1.00 98.25 111 PHE A CA 1
ATOM 938 C C . PHE A 1 111 ? -13.041 5.410 -0.132 1.00 98.25 111 PHE A C 1
ATOM 940 O O . PHE A 1 111 ? -13.322 4.310 -0.599 1.00 98.25 111 PHE A O 1
ATOM 947 N N . ARG A 1 112 ? -13.555 5.832 1.027 1.00 98.19 112 ARG A N 1
ATOM 948 C CA . ARG A 1 112 ? -14.485 5.038 1.834 1.00 98.19 112 ARG A CA 1
ATOM 949 C C . ARG A 1 112 ? -15.819 4.807 1.133 1.00 98.19 112 ARG A C 1
ATOM 951 O O . ARG A 1 112 ? -16.334 3.692 1.211 1.00 98.19 112 ARG A O 1
ATOM 958 N N . ARG A 1 113 ? -16.340 5.817 0.428 1.00 98.38 113 ARG A N 1
ATOM 959 C CA . ARG A 1 113 ? -17.536 5.697 -0.419 1.00 98.38 113 ARG A CA 1
ATOM 960 C C . ARG A 1 113 ? -17.286 4.754 -1.595 1.00 98.38 113 ARG A C 1
ATOM 962 O O . ARG A 1 113 ? -18.099 3.869 -1.835 1.00 98.38 113 ARG A O 1
ATOM 969 N N . ILE A 1 114 ? -16.156 4.908 -2.289 1.00 97.88 114 ILE A N 1
ATOM 970 C CA . ILE A 1 114 ? -15.784 4.021 -3.406 1.00 97.88 114 ILE A CA 1
ATOM 971 C C . ILE A 1 114 ? -15.673 2.569 -2.911 1.00 97.88 114 ILE A C 1
ATOM 973 O O . ILE A 1 114 ? -16.189 1.651 -3.541 1.00 97.88 114 ILE A O 1
ATOM 977 N N . ALA A 1 115 ? -15.073 2.358 -1.739 1.00 98.12 115 ALA A N 1
ATOM 978 C CA . ALA A 1 115 ? -14.944 1.042 -1.125 1.00 98.12 115 AL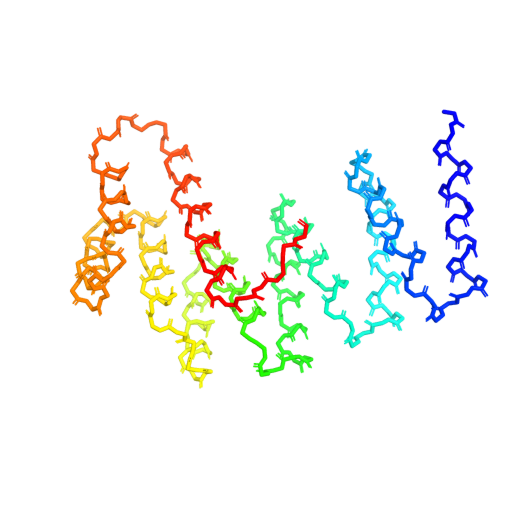A A CA 1
ATOM 979 C C . ALA A 1 115 ? -16.301 0.383 -0.802 1.00 98.12 115 ALA A C 1
ATOM 981 O O . ALA A 1 115 ? -16.454 -0.827 -0.988 1.00 98.12 115 ALA A O 1
ATOM 982 N N . ASP A 1 116 ? -17.292 1.163 -0.350 1.00 97.62 116 ASP A N 1
ATOM 983 C CA . ASP A 1 116 ? -18.667 0.680 -0.159 1.00 97.62 116 ASP A CA 1
ATOM 984 C C . ASP A 1 116 ? -19.331 0.310 -1.492 1.00 97.62 116 ASP A C 1
ATOM 986 O O . ASP A 1 116 ? -19.959 -0.745 -1.596 1.00 97.62 116 ASP A O 1
ATOM 990 N N . GLU A 1 117 ? -19.169 1.146 -2.521 1.00 97.06 117 GLU A N 1
ATOM 991 C CA . GLU A 1 117 ? -19.715 0.913 -3.866 1.00 97.06 117 GLU A CA 1
ATOM 992 C C . GLU A 1 117 ? -19.149 -0.370 -4.494 1.00 97.06 117 GLU A C 1
ATOM 994 O O . GLU A 1 117 ? -19.897 -1.158 -5.077 1.00 97.06 117 GLU A O 1
ATOM 999 N N . MET A 1 118 ? -17.858 -0.641 -4.276 1.00 95.88 118 MET A N 1
ATOM 1000 C CA . MET A 1 118 ? -17.183 -1.881 -4.678 1.00 95.88 118 MET A CA 1
ATOM 1001 C C . MET A 1 118 ? -17.504 -3.087 -3.785 1.00 95.88 118 MET A C 1
ATOM 1003 O O . MET A 1 118 ? -17.045 -4.196 -4.056 1.00 95.88 118 MET A O 1
ATOM 1007 N N . LYS A 1 119 ? -18.291 -2.900 -2.719 1.00 96.62 119 LYS A N 1
ATOM 1008 C CA . LYS A 1 119 ? -18.634 -3.938 -1.735 1.00 96.62 119 LYS A CA 1
ATOM 1009 C C . LYS A 1 119 ? -17.398 -4.583 -1.103 1.00 96.62 119 LYS A C 1
ATOM 1011 O O . LYS A 1 119 ? -17.361 -5.802 -0.905 1.00 96.62 119 LYS A O 1
ATOM 1016 N N . MET A 1 120 ? -16.391 -3.774 -0.765 1.00 97.38 120 MET A N 1
ATOM 1017 C CA . MET A 1 120 ? -15.221 -4.264 -0.036 1.00 97.38 120 MET A CA 1
ATOM 1018 C C . MET A 1 120 ? -15.645 -4.965 1.270 1.00 97.38 120 MET A C 1
ATOM 1020 O O . MET A 1 120 ? -16.640 -4.578 1.894 1.00 97.38 120 MET A O 1
ATOM 1024 N N . PRO A 1 121 ? -14.916 -6.004 1.722 1.00 97.12 121 PRO A N 1
ATOM 1025 C CA . PRO A 1 121 ? -15.338 -6.793 2.872 1.00 97.12 121 PRO A CA 1
ATOM 1026 C C . PRO A 1 121 ? -15.515 -5.943 4.135 1.00 97.12 121 PRO A C 1
ATOM 1028 O O . PRO A 1 121 ? -14.607 -5.235 4.566 1.00 97.12 121 PRO A O 1
ATOM 1031 N N . GLY A 1 122 ? -16.671 -6.058 4.792 1.00 96.19 122 GLY A N 1
ATOM 1032 C CA . GLY A 1 122 ? -17.012 -5.193 5.925 1.00 96.19 122 GLY A CA 1
ATOM 1033 C C . GLY A 1 122 ? -16.057 -5.287 7.125 1.00 96.19 122 GLY A C 1
ATOM 1034 O O . GLY A 1 122 ? -15.993 -4.353 7.919 1.00 96.19 122 GLY A O 1
ATOM 1035 N N . HIS A 1 123 ? -15.320 -6.391 7.285 1.00 95.56 123 HIS A N 1
ATOM 1036 C CA . HIS A 1 123 ? -14.303 -6.525 8.335 1.00 95.56 123 HIS A CA 1
ATOM 1037 C C . HIS A 1 123 ? -13.051 -5.689 8.029 1.00 95.56 123 HIS A C 1
ATOM 1039 O O . HIS A 1 123 ? -12.478 -5.113 8.948 1.00 95.56 123 HIS A O 1
ATOM 1045 N N . VAL A 1 124 ? -12.673 -5.553 6.751 1.00 96.88 124 VAL A N 1
ATOM 1046 C CA . VAL A 1 124 ? -11.604 -4.644 6.297 1.00 96.88 124 VAL A CA 1
ATOM 1047 C C . VAL A 1 124 ? -12.010 -3.199 6.570 1.00 96.88 124 VAL A C 1
ATOM 1049 O O . VAL A 1 124 ? -11.266 -2.448 7.196 1.00 96.88 124 VAL A O 1
ATOM 1052 N N . LEU A 1 125 ? -13.230 -2.831 6.174 1.00 97.50 125 LEU A N 1
ATOM 1053 C CA . LEU A 1 125 ? -13.744 -1.473 6.347 1.00 97.50 125 LEU A CA 1
ATOM 1054 C C . LEU A 1 125 ? -13.872 -1.081 7.825 1.00 97.50 125 LEU A C 1
ATOM 1056 O O . LEU A 1 125 ? -13.484 0.007 8.226 1.00 97.50 125 LEU A O 1
ATOM 1060 N N . CYS A 1 126 ? -14.334 -1.989 8.678 1.00 96.50 126 CYS A N 1
ATOM 1061 C CA . CYS A 1 126 ? -14.461 -1.697 10.102 1.00 96.50 126 CYS A CA 1
ATOM 1062 C C . CYS A 1 126 ? -13.095 -1.444 10.777 1.00 96.50 126 CYS A C 1
ATOM 1064 O O . CYS A 1 126 ? -12.986 -0.573 11.642 1.00 96.50 126 CYS A O 1
ATOM 1066 N N . LEU A 1 127 ? -12.038 -2.147 10.352 1.00 96.88 127 LEU A N 1
ATOM 1067 C CA . LEU A 1 127 ? -10.684 -1.928 10.872 1.00 96.88 127 LEU A CA 1
ATOM 1068 C C . LEU A 1 127 ? -10.007 -0.684 10.298 1.00 96.88 127 LEU A C 1
ATOM 1070 O O . LEU A 1 127 ? -9.258 -0.028 11.024 1.00 96.88 127 LEU A O 1
ATOM 1074 N N . ILE A 1 128 ? -10.276 -0.322 9.041 1.00 97.38 128 ILE A N 1
ATOM 1075 C CA . ILE A 1 128 ? -9.752 0.931 8.488 1.00 97.38 128 ILE A CA 1
ATOM 1076 C C . ILE A 1 128 ? -10.436 2.147 9.125 1.00 97.38 128 ILE A C 1
ATOM 1078 O O . ILE A 1 128 ? -9.757 3.115 9.464 1.00 97.38 128 ILE A O 1
ATOM 1082 N N . ASP A 1 129 ? -11.744 2.059 9.391 1.00 97.31 129 ASP A N 1
ATOM 1083 C CA . ASP A 1 129 ? -12.510 3.078 10.118 1.00 97.31 129 ASP A CA 1
ATOM 1084 C C . ASP A 1 129 ? -11.969 3.242 11.552 1.00 97.31 129 ASP A C 1
ATOM 1086 O O . ASP A 1 129 ? -11.785 4.364 12.037 1.00 97.31 129 ASP A O 1
ATOM 1090 N N . TYR A 1 130 ? -11.623 2.127 12.210 1.00 96.88 130 TYR A N 1
ATOM 1091 C CA . TYR A 1 130 ? -10.923 2.137 13.495 1.00 96.88 130 TYR A CA 1
ATOM 1092 C C . TYR A 1 130 ? -9.561 2.839 13.411 1.00 96.88 130 TYR A C 1
ATOM 1094 O O . TYR A 1 130 ? -9.295 3.743 14.207 1.00 96.88 130 TYR A O 1
ATOM 1102 N N . ALA A 1 131 ? -8.701 2.450 12.463 1.00 96.25 131 ALA A N 1
ATOM 1103 C CA . ALA A 1 131 ? -7.367 3.031 12.312 1.00 96.25 131 ALA A CA 1
ATOM 1104 C C . ALA A 1 131 ? -7.443 4.541 12.053 1.00 96.25 131 ALA A C 1
ATOM 1106 O O . ALA A 1 131 ? -6.703 5.312 12.664 1.00 96.25 131 ALA A O 1
ATOM 1107 N N . TYR A 1 132 ? -8.388 4.974 11.219 1.00 96.44 132 TYR A N 1
ATOM 1108 C CA . TYR A 1 132 ? -8.652 6.383 10.954 1.00 96.44 132 TYR A CA 1
ATOM 1109 C C . TYR A 1 132 ? -9.029 7.152 12.226 1.00 96.44 132 TYR A C 1
ATOM 1111 O O . TYR A 1 132 ? -8.392 8.156 12.561 1.00 96.44 132 TYR A O 1
ATOM 1119 N N . ALA A 1 133 ? -10.011 6.659 12.988 1.00 94.88 133 ALA A N 1
ATOM 1120 C CA . ALA A 1 133 ? -10.420 7.279 14.247 1.00 94.88 133 ALA A CA 1
ATOM 1121 C C . ALA A 1 133 ? -9.271 7.315 15.272 1.00 94.88 133 ALA A C 1
ATOM 1123 O O . ALA A 1 133 ? -9.036 8.341 15.919 1.00 94.88 133 ALA A O 1
ATOM 1124 N N . PHE A 1 134 ? -8.519 6.218 15.388 1.00 93.75 134 PHE A N 1
ATOM 1125 C CA . PHE A 1 134 ? -7.409 6.085 16.325 1.00 93.75 134 PHE A CA 1
ATOM 1126 C C . PHE A 1 134 ? -6.260 7.052 16.015 1.00 93.75 134 PHE A C 1
ATOM 1128 O O . PHE A 1 134 ? -5.817 7.790 16.900 1.00 93.75 134 PHE A O 1
ATOM 1135 N N . LEU A 1 135 ? -5.802 7.112 14.761 1.00 92.19 135 LEU A N 1
ATOM 1136 C CA . LEU A 1 135 ? -4.688 7.974 14.347 1.00 92.19 135 LEU A CA 1
ATOM 1137 C C . LEU A 1 135 ? -5.015 9.468 14.506 1.00 92.19 135 LEU A C 1
ATOM 1139 O O . LEU A 1 135 ? -4.121 10.267 14.803 1.00 92.19 135 LEU A O 1
ATOM 1143 N N . ARG A 1 136 ? -6.300 9.828 14.402 1.00 91.06 136 ARG A N 1
ATOM 1144 C CA . ARG A 1 136 ? -6.842 11.171 14.669 1.00 91.06 136 ARG A CA 1
ATOM 1145 C C . ARG A 1 136 ? -7.084 11.475 16.151 1.00 91.06 136 ARG A C 1
ATOM 1147 O O . ARG A 1 136 ? -7.499 12.584 16.474 1.00 91.06 136 ARG A O 1
ATOM 1154 N N . GLY A 1 137 ? -6.856 10.524 17.055 1.00 90.06 137 GLY A N 1
ATOM 1155 C CA . GLY A 1 137 ? -7.084 10.703 18.491 1.00 90.06 137 GLY A CA 1
ATOM 1156 C C . GLY A 1 137 ? -8.560 10.692 18.911 1.00 90.06 137 GLY A C 1
ATOM 1157 O O . GLY A 1 137 ? -8.871 11.068 20.041 1.00 90.06 137 GLY A O 1
ATOM 1158 N N . ARG A 1 138 ? -9.478 10.238 18.046 1.00 91.62 138 ARG A N 1
ATOM 1159 C CA . ARG A 1 138 ? -10.917 10.112 18.335 1.00 91.62 138 ARG A CA 1
ATOM 1160 C C . ARG A 1 138 ? -11.185 8.827 19.121 1.00 91.62 138 ARG A C 1
ATOM 1162 O O . ARG A 1 138 ? -11.713 7.856 18.586 1.00 91.62 138 ARG A O 1
ATOM 1169 N N . LYS A 1 139 ? -10.782 8.811 20.395 1.00 89.12 139 LYS A N 1
ATOM 1170 C CA . LYS A 1 139 ? -10.789 7.608 21.250 1.00 89.12 139 LYS A CA 1
ATOM 1171 C C . LYS A 1 139 ? -12.155 6.923 21.339 1.00 89.12 139 LYS A C 1
ATOM 1173 O O . LYS A 1 139 ? -12.223 5.709 21.188 1.00 89.12 139 LYS A O 1
ATOM 1178 N N . GLU A 1 140 ? -13.226 7.687 21.544 1.00 89.69 140 GLU A N 1
ATOM 1179 C CA . GLU A 1 140 ? -14.585 7.134 21.644 1.00 89.69 140 GLU A CA 1
ATOM 1180 C C . GLU A 1 140 ? -15.016 6.457 20.341 1.00 89.69 140 GLU A C 1
ATOM 1182 O O . GLU A 1 140 ? -15.460 5.312 20.351 1.00 89.69 140 GLU A O 1
ATOM 1187 N N . GLN A 1 141 ? -14.806 7.129 19.205 1.00 92.75 141 GLN A N 1
ATOM 1188 C CA . GLN A 1 141 ? -15.131 6.581 17.890 1.00 92.75 141 GLN A CA 1
ATOM 1189 C C . GLN A 1 141 ? -14.315 5.317 17.590 1.00 92.75 141 GLN A C 1
ATOM 1191 O O . GLN A 1 141 ? -14.874 4.327 17.127 1.00 92.75 141 GLN A O 1
ATOM 1196 N N . ALA A 1 142 ? -13.018 5.317 17.908 1.00 93.25 142 ALA A N 1
ATOM 1197 C CA . ALA A 1 142 ? -12.170 4.139 17.756 1.00 93.25 142 ALA A CA 1
ATOM 1198 C C . ALA A 1 142 ? -12.669 2.962 18.620 1.00 93.25 142 ALA A C 1
ATOM 1200 O O . ALA A 1 142 ? -12.741 1.830 18.139 1.00 93.25 142 ALA A O 1
ATOM 1201 N N . GLY A 1 143 ? -13.083 3.225 19.865 1.00 91.94 143 GLY A N 1
ATOM 1202 C CA . GLY A 1 143 ? -13.699 2.222 20.737 1.00 91.94 143 GLY A CA 1
ATOM 1203 C C . GLY A 1 143 ? -14.975 1.626 20.136 1.00 91.94 143 GLY A C 1
ATOM 1204 O O . GLY A 1 143 ? -15.103 0.405 20.056 1.00 91.94 143 GLY A O 1
ATOM 1205 N N . LEU A 1 144 ? -15.869 2.473 19.615 1.00 93.69 144 LEU A N 1
ATOM 1206 C CA . LEU A 1 144 ? -17.100 2.036 18.948 1.00 93.69 144 LEU A CA 1
ATOM 1207 C C . LEU A 1 144 ? -16.825 1.165 17.712 1.00 93.69 144 LEU A C 1
ATOM 1209 O O . LEU A 1 144 ? -17.526 0.173 17.503 1.00 93.69 144 LEU A O 1
ATOM 1213 N N . CYS A 1 145 ? -15.804 1.493 16.913 1.00 94.12 145 CYS A N 1
ATOM 1214 C CA . CYS A 1 145 ? -15.396 0.666 15.776 1.00 94.12 145 CYS A CA 1
ATOM 1215 C C . CYS A 1 145 ? -14.944 -0.731 16.229 1.00 94.12 145 CYS A C 1
ATOM 1217 O O . CYS A 1 145 ? -15.390 -1.727 15.658 1.00 94.12 145 CYS A O 1
ATOM 1219 N N . LEU A 1 146 ? -14.125 -0.835 17.283 1.00 93.44 146 LEU A N 1
ATOM 1220 C CA . LEU A 1 146 ? -13.699 -2.139 17.812 1.00 93.44 146 LEU A CA 1
ATOM 1221 C C . LEU A 1 146 ? -14.857 -2.933 18.422 1.00 93.44 146 LEU A C 1
ATOM 1223 O O . LEU A 1 146 ? -14.941 -4.140 18.210 1.00 93.44 146 LEU A O 1
ATOM 1227 N N . ASP A 1 147 ? -15.780 -2.280 19.128 1.00 93.62 147 ASP A N 1
ATOM 1228 C CA . ASP A 1 147 ? -16.985 -2.929 19.657 1.00 93.62 147 ASP A CA 1
ATOM 1229 C C . ASP A 1 147 ? -17.864 -3.485 18.540 1.00 93.62 147 ASP A C 1
ATOM 1231 O O . ASP A 1 147 ? -18.366 -4.609 18.629 1.00 93.62 147 ASP A O 1
ATOM 1235 N N . GLN A 1 148 ? -18.029 -2.718 17.463 1.00 94.62 148 GLN A N 1
ATOM 1236 C CA . GLN A 1 148 ? -18.758 -3.163 16.287 1.00 94.62 148 GLN A CA 1
ATOM 1237 C C . GLN A 1 148 ? -18.057 -4.346 15.610 1.00 94.62 148 GLN A C 1
ATOM 1239 O O . GLN A 1 148 ? -18.730 -5.320 15.267 1.00 94.62 148 GLN A O 1
ATOM 1244 N N . PHE A 1 149 ? -16.733 -4.284 15.443 1.00 95.44 149 PHE A N 1
ATOM 1245 C CA . PHE A 1 149 ? -15.938 -5.367 14.867 1.00 95.44 149 PHE A CA 1
ATOM 1246 C C . PHE A 1 149 ? -16.091 -6.656 15.679 1.00 95.44 149 PHE A C 1
ATOM 1248 O O . PHE A 1 149 ? -16.447 -7.695 15.128 1.00 95.44 149 PHE A O 1
ATOM 1255 N N . HIS A 1 150 ? -15.913 -6.560 16.996 1.00 94.75 150 HIS A N 1
ATOM 1256 C CA . HIS A 1 150 ? -15.991 -7.680 17.930 1.00 94.75 150 HIS A CA 1
ATOM 1257 C C . HIS A 1 150 ? -17.380 -8.346 17.933 1.00 94.75 150 HIS A C 1
ATOM 1259 O O . HIS A 1 150 ? -17.512 -9.564 18.027 1.00 94.75 150 HIS A O 1
ATOM 1265 N N . ARG A 1 151 ? -18.456 -7.557 17.795 1.00 95.19 151 ARG A N 1
ATOM 1266 C CA . ARG A 1 151 ? -19.829 -8.087 17.705 1.00 95.19 151 ARG A CA 1
ATOM 1267 C C . ARG A 1 151 ? -20.129 -8.729 16.351 1.00 95.19 151 ARG A C 1
ATOM 1269 O O . ARG A 1 151 ? -20.808 -9.750 16.306 1.00 95.19 151 ARG A O 1
ATOM 1276 N N . LYS A 1 152 ? -19.675 -8.119 15.249 1.00 96.25 152 LYS A N 1
ATOM 1277 C CA . LYS A 1 152 ? -19.979 -8.579 13.882 1.00 96.25 152 LYS A CA 1
ATOM 1278 C C . LYS A 1 152 ? -19.116 -9.756 13.434 1.00 96.25 152 LYS A C 1
ATOM 1280 O O . LYS A 1 152 ? -19.583 -10.553 12.624 1.00 96.25 152 LYS A O 1
ATOM 1285 N N . TYR A 1 153 ? -17.894 -9.877 13.950 1.00 95.81 153 TYR A N 1
ATOM 1286 C CA . TYR A 1 153 ? -16.929 -10.888 13.518 1.00 95.81 153 TYR A CA 1
ATOM 1287 C C . TYR A 1 153 ? -16.333 -11.671 14.702 1.00 95.81 153 TYR A C 1
ATOM 1289 O O . TYR A 1 153 ? -15.125 -11.594 14.928 1.00 95.81 153 TYR A O 1
ATOM 1297 N N . PRO A 1 154 ? -17.133 -12.481 15.430 1.00 94.31 154 PRO A N 1
ATOM 1298 C CA . PRO A 1 154 ? -16.667 -13.180 16.632 1.00 94.31 154 PRO A CA 1
ATOM 1299 C C . PRO A 1 154 ? -15.433 -14.069 16.422 1.00 94.31 154 PRO A C 1
ATOM 1301 O O . PRO A 1 154 ? -14.588 -14.195 17.305 1.00 94.31 154 PRO A O 1
ATOM 1304 N N . SER A 1 155 ? -15.283 -14.662 15.231 1.00 93.75 155 SER A N 1
ATOM 1305 C CA . SER A 1 155 ? -14.117 -15.484 14.875 1.00 93.75 155 SER A CA 1
ATOM 1306 C C . SER A 1 155 ? -12.806 -14.696 14.792 1.00 93.75 155 SER A C 1
ATOM 1308 O O . SER A 1 155 ? -11.743 -15.305 14.748 1.00 93.75 155 SER A O 1
ATOM 1310 N N . LEU A 1 156 ? -12.869 -13.362 14.748 1.00 94.31 156 LEU A N 1
ATOM 1311 C CA . LEU A 1 156 ? -11.728 -12.448 14.674 1.00 94.31 156 LEU A CA 1
ATOM 1312 C C . LEU A 1 156 ? -11.516 -11.665 15.980 1.00 94.31 156 LEU A C 1
ATOM 1314 O O . LEU A 1 156 ? -10.701 -10.743 16.012 1.00 94.31 156 LEU A O 1
ATOM 1318 N N . ASN A 1 157 ? -12.211 -12.020 17.066 1.00 92.19 157 ASN A N 1
ATOM 1319 C CA . ASN A 1 157 ? -12.151 -11.274 18.328 1.00 92.19 157 ASN A CA 1
ATOM 1320 C C . ASN A 1 157 ? -10.734 -11.149 18.888 1.00 92.19 157 ASN A C 1
ATOM 1322 O O . ASN A 1 157 ? -10.371 -10.066 19.344 1.00 92.19 157 ASN A O 1
ATOM 1326 N N . TYR A 1 158 ? -9.911 -12.192 18.724 1.00 91.25 158 TYR A N 1
ATOM 1327 C CA . TYR A 1 158 ? -8.495 -12.178 19.102 1.00 91.25 158 TYR A CA 1
ATOM 1328 C C . TYR A 1 158 ? -7.755 -10.946 18.558 1.00 91.25 158 TYR A C 1
ATOM 1330 O O . TYR A 1 158 ? -6.917 -10.369 19.244 1.00 91.25 158 TYR A O 1
ATOM 1338 N N . TYR A 1 159 ? -8.086 -10.509 17.341 1.00 92.31 159 TYR A N 1
ATOM 1339 C CA . TYR A 1 159 ? -7.458 -9.359 16.707 1.00 92.31 159 TYR A CA 1
ATOM 1340 C C . TYR A 1 159 ? -7.922 -8.047 17.351 1.00 92.31 159 TYR A C 1
ATOM 1342 O O . TYR A 1 159 ? -7.100 -7.207 17.714 1.00 92.31 159 TYR A O 1
ATOM 1350 N N . SER A 1 160 ? -9.234 -7.894 17.568 1.00 91.94 160 SER A N 1
ATOM 1351 C CA . SER A 1 160 ? -9.785 -6.713 18.248 1.00 91.94 160 SER A CA 1
ATOM 1352 C C . SER A 1 160 ? -9.319 -6.582 19.698 1.00 91.94 160 SER A C 1
ATOM 1354 O O . SER A 1 160 ? -9.071 -5.470 20.156 1.00 91.94 160 SER A O 1
ATOM 1356 N N . ASP A 1 161 ? -9.156 -7.699 20.409 1.00 91.50 161 ASP A N 1
ATOM 1357 C CA . ASP A 1 161 ? -8.757 -7.703 21.816 1.00 91.50 161 ASP A CA 1
ATOM 1358 C C . ASP A 1 161 ? -7.292 -7.283 21.975 1.00 91.50 161 ASP A C 1
ATOM 1360 O O . ASP A 1 161 ? -6.974 -6.473 22.846 1.00 91.50 161 ASP A O 1
ATOM 1364 N N . ILE A 1 162 ? -6.413 -7.726 21.066 1.00 91.06 162 ILE A N 1
ATOM 1365 C CA . ILE A 1 162 ? -5.022 -7.255 21.004 1.00 91.06 162 ILE A CA 1
ATOM 1366 C C . ILE A 1 162 ? -4.972 -5.750 20.717 1.00 91.06 162 ILE A C 1
ATOM 1368 O O . ILE A 1 162 ? -4.235 -5.026 21.386 1.00 91.06 162 ILE A O 1
ATOM 1372 N N . LEU A 1 163 ? -5.765 -5.253 19.761 1.00 92.00 163 LEU A N 1
ATOM 1373 C CA . LEU A 1 163 ? -5.815 -3.819 19.460 1.00 92.00 163 LEU A CA 1
ATOM 1374 C C . LEU A 1 163 ? -6.313 -2.997 20.656 1.00 92.00 163 LEU A C 1
ATOM 1376 O O . LEU A 1 163 ? -5.736 -1.949 20.952 1.00 92.00 163 LEU A O 1
ATOM 1380 N N . ARG A 1 164 ? -7.332 -3.472 21.386 1.00 89.94 164 ARG A N 1
ATOM 1381 C CA . ARG A 1 164 ? -7.788 -2.824 22.629 1.00 89.94 164 ARG A CA 1
ATOM 1382 C C . ARG A 1 164 ? -6.675 -2.774 23.670 1.00 89.94 164 ARG A C 1
ATOM 1384 O O . ARG A 1 164 ? -6.402 -1.701 24.194 1.00 89.94 164 ARG A O 1
ATOM 1391 N N . PHE A 1 165 ? -6.006 -3.898 23.920 1.00 87.25 165 PHE A N 1
ATOM 1392 C CA . PHE A 1 165 ? -4.923 -3.978 24.900 1.00 87.25 165 PHE A CA 1
ATOM 1393 C C . PHE A 1 165 ? -3.788 -2.994 24.582 1.00 87.25 165 PHE A C 1
ATOM 1395 O O . PHE A 1 165 ? -3.403 -2.175 25.416 1.00 87.25 165 PHE A O 1
ATOM 1402 N N . VAL A 1 166 ? -3.308 -3.003 23.334 1.00 85.69 166 VAL A N 1
ATOM 1403 C CA . VAL A 1 166 ? -2.211 -2.130 22.881 1.00 85.69 166 VAL A CA 1
ATOM 1404 C C . VAL A 1 166 ? -2.580 -0.644 22.965 1.00 85.69 166 VAL A C 1
ATOM 1406 O O . VAL A 1 166 ? -1.702 0.194 23.165 1.00 85.69 166 VAL A O 1
ATOM 1409 N N . THR A 1 167 ? -3.863 -0.299 22.827 1.00 84.62 167 THR A N 1
ATOM 1410 C CA . THR A 1 167 ? -4.320 1.100 22.816 1.00 84.62 167 THR A CA 1
ATOM 1411 C C . THR A 1 167 ? -4.828 1.628 24.159 1.00 84.62 167 THR A C 1
ATOM 1413 O O . THR A 1 167 ? -4.902 2.849 24.315 1.00 84.62 167 THR A O 1
ATOM 1416 N N . ALA A 1 168 ? -5.130 0.756 25.127 1.00 78.50 168 ALA A N 1
ATOM 1417 C CA . ALA A 1 168 ? -5.603 1.129 26.461 1.00 78.50 168 ALA A CA 1
ATOM 1418 C C . ALA A 1 168 ? -4.478 1.252 27.509 1.00 78.50 168 ALA A C 1
ATOM 1420 O O . ALA A 1 168 ? -4.502 2.195 28.299 1.00 78.50 168 ALA A O 1
ATOM 1421 N N . ASP A 1 169 ? -3.486 0.350 27.490 1.00 60.25 169 ASP A N 1
ATOM 1422 C CA . ASP A 1 169 ? -2.665 0.070 28.684 1.00 60.25 169 ASP A CA 1
ATOM 1423 C C . ASP A 1 169 ? -1.175 0.461 28.588 1.00 60.25 169 ASP A C 1
ATOM 1425 O O . ASP A 1 169 ? -0.439 0.336 29.569 1.00 60.25 169 ASP A O 1
ATOM 1429 N N . LEU A 1 170 ? -0.687 0.949 27.439 1.00 58.25 170 LEU A N 1
ATOM 1430 C CA . LEU A 1 170 ? 0.747 1.223 27.250 1.00 58.25 170 LEU A CA 1
ATOM 1431 C C . LEU A 1 170 ? 1.117 2.711 27.449 1.00 58.25 170 LEU A C 1
ATOM 1433 O O . LEU A 1 170 ? 0.577 3.577 26.751 1.00 58.25 170 LEU A O 1
ATOM 1437 N N . PRO A 1 171 ? 2.088 3.042 28.335 1.00 52.16 171 PRO A N 1
ATOM 1438 C CA . PRO A 1 171 ? 2.631 4.393 28.456 1.00 52.16 171 PRO A CA 1
ATOM 1439 C C . PRO A 1 171 ? 3.395 4.746 27.175 1.00 52.16 171 PRO A C 1
ATOM 1441 O O . PRO A 1 171 ? 4.416 4.156 26.827 1.00 52.16 171 PRO A O 1
ATOM 1444 N N . ALA A 1 172 ? 2.831 5.683 26.423 1.00 52.72 172 ALA A N 1
ATOM 1445 C CA . ALA A 1 172 ? 3.121 5.848 25.015 1.00 52.72 172 ALA A CA 1
ATOM 1446 C C . ALA A 1 172 ? 4.394 6.667 24.751 1.00 52.72 172 ALA A C 1
ATOM 1448 O O . ALA A 1 172 ? 4.414 7.882 24.950 1.00 52.72 172 ALA A O 1
ATOM 1449 N N . THR A 1 173 ? 5.374 6.076 24.071 1.00 56.94 173 THR A N 1
ATOM 1450 C CA . THR A 1 173 ? 5.900 6.795 22.908 1.00 56.94 173 THR A CA 1
ATOM 1451 C C . THR A 1 173 ? 4.766 6.786 21.881 1.00 56.94 173 THR A C 1
ATOM 1453 O O . THR A 1 173 ? 4.549 5.802 21.180 1.00 56.94 173 THR A O 1
ATOM 1456 N N . GLN A 1 174 ? 3.959 7.855 21.846 1.00 63.72 174 GLN A N 1
ATOM 1457 C CA . GLN A 1 174 ? 2.736 7.939 21.021 1.00 63.72 174 GLN A CA 1
ATOM 1458 C C . GLN A 1 174 ? 2.964 7.521 19.561 1.00 63.72 174 GLN A C 1
ATOM 1460 O O . GLN A 1 174 ? 2.070 6.959 18.931 1.00 63.72 174 GLN A O 1
ATOM 1465 N N . ASN A 1 175 ? 4.176 7.730 19.050 1.00 72.81 175 ASN A N 1
ATOM 1466 C CA . ASN A 1 175 ? 4.562 7.348 17.697 1.00 72.81 175 ASN A CA 1
ATOM 1467 C C . ASN A 1 175 ? 4.718 5.828 17.516 1.00 72.81 175 ASN A C 1
ATOM 1469 O O . ASN A 1 175 ? 4.314 5.309 16.480 1.00 72.81 175 ASN A O 1
ATOM 1473 N N . GLY A 1 176 ? 5.233 5.102 18.515 1.00 84.12 176 GLY A N 1
ATOM 1474 C CA . GLY A 1 176 ? 5.416 3.649 18.439 1.00 84.12 176 GLY A CA 1
ATOM 1475 C C . GLY A 1 176 ? 4.087 2.893 18.395 1.00 84.12 176 GLY A C 1
ATOM 1476 O O . GLY A 1 176 ? 3.916 1.990 17.581 1.00 84.12 176 GLY A O 1
ATOM 1477 N N . ILE A 1 177 ? 3.110 3.314 19.205 1.00 87.69 177 ILE A N 1
ATOM 1478 C CA . ILE A 1 177 ? 1.772 2.697 19.226 1.00 87.69 177 ILE A CA 1
ATOM 1479 C C . ILE A 1 177 ? 1.011 2.994 17.929 1.00 87.69 177 ILE A C 1
ATOM 1481 O O . ILE A 1 177 ? 0.420 2.088 17.347 1.00 87.69 177 ILE A O 1
ATOM 1485 N N . LYS A 1 178 ? 1.047 4.243 17.438 1.00 90.12 178 LYS A N 1
ATOM 1486 C CA . LYS A 1 178 ? 0.429 4.609 16.151 1.00 90.12 178 LYS A CA 1
ATOM 1487 C C . LYS A 1 178 ? 0.986 3.782 14.997 1.00 90.12 178 LYS A C 1
ATOM 1489 O O . LYS A 1 178 ? 0.208 3.283 14.189 1.00 90.12 178 LYS A O 1
ATOM 1494 N N . LEU A 1 179 ? 2.306 3.595 14.963 1.00 90.75 179 LEU A N 1
ATOM 1495 C CA . LEU A 1 179 ? 2.958 2.749 13.971 1.00 90.75 179 LEU A CA 1
ATOM 1496 C C . LEU A 1 179 ? 2.529 1.282 14.107 1.00 90.75 179 LEU A C 1
ATOM 1498 O O . LEU A 1 179 ? 2.162 0.673 13.112 1.00 90.75 179 LEU A O 1
ATOM 1502 N N . ALA A 1 180 ? 2.506 0.727 15.322 1.00 91.50 180 ALA A N 1
ATOM 1503 C CA . ALA A 1 180 ? 2.094 -0.660 15.550 1.00 91.50 180 ALA A CA 1
ATOM 1504 C C . ALA A 1 180 ? 0.643 -0.924 15.112 1.00 91.50 180 ALA A C 1
ATOM 1506 O O . ALA A 1 180 ? 0.372 -1.924 14.446 1.00 91.50 180 ALA A O 1
ATOM 1507 N N . VAL A 1 181 ? -0.282 -0.014 15.440 1.00 93.19 181 VAL A N 1
ATOM 1508 C CA . VAL A 1 181 ? -1.683 -0.099 15.000 1.00 93.19 181 VAL A CA 1
ATOM 1509 C C . VAL A 1 181 ? -1.775 -0.013 13.480 1.00 93.19 181 VAL A C 1
ATOM 1511 O O . VAL A 1 181 ? -2.422 -0.864 12.873 1.00 93.19 181 VAL A O 1
ATOM 1514 N N . PHE A 1 182 ? -1.099 0.961 12.863 1.00 94.75 182 PHE A N 1
ATOM 1515 C CA . PHE A 1 182 ? -1.085 1.104 11.410 1.00 94.75 182 PHE A CA 1
ATOM 1516 C C . PHE A 1 182 ? -0.567 -0.159 10.720 1.00 94.75 182 PHE A C 1
ATOM 1518 O O . PHE A 1 182 ? -1.272 -0.720 9.890 1.00 94.75 182 PHE A O 1
ATOM 1525 N N . THR A 1 183 ? 0.620 -0.644 11.089 1.00 94.56 183 THR A N 1
ATOM 1526 C CA . THR A 1 183 ? 1.240 -1.816 10.457 1.00 94.56 183 THR A CA 1
ATOM 1527 C C . THR A 1 183 ? 0.394 -3.073 10.646 1.00 94.56 183 THR A C 1
ATOM 1529 O O . THR A 1 183 ? 0.239 -3.860 9.714 1.00 94.56 183 THR A O 1
ATOM 1532 N N . SER A 1 184 ? -0.194 -3.255 11.832 1.00 95.44 184 SER A N 1
ATOM 1533 C CA . SER A 1 184 ? -1.076 -4.391 12.108 1.00 95.44 184 SER A CA 1
ATOM 1534 C C . SER A 1 184 ? -2.325 -4.364 11.227 1.00 95.44 184 SER A C 1
ATOM 1536 O O . SER A 1 184 ? -2.673 -5.385 10.626 1.00 95.44 184 SER A O 1
ATOM 1538 N N . VAL A 1 185 ? -3.002 -3.212 11.140 1.00 96.56 185 VAL A N 1
ATOM 1539 C CA . VAL A 1 185 ? -4.199 -3.048 10.300 1.00 96.56 185 VAL A CA 1
ATOM 1540 C C . VAL A 1 185 ? -3.833 -3.171 8.825 1.00 96.56 185 VAL A C 1
ATOM 1542 O O . VAL A 1 185 ? -4.548 -3.844 8.088 1.00 96.56 185 VAL A O 1
ATOM 1545 N N . ASP A 1 186 ? -2.695 -2.613 8.405 1.00 96.38 186 ASP A N 1
ATOM 1546 C CA . ASP A 1 186 ? -2.240 -2.681 7.018 1.00 96.38 186 ASP A CA 1
ATOM 1547 C C . ASP A 1 186 ? -2.009 -4.124 6.564 1.00 96.38 186 ASP A C 1
ATOM 1549 O O . ASP A 1 186 ? -2.529 -4.551 5.531 1.00 96.38 186 ASP A O 1
ATOM 1553 N N . HIS A 1 187 ? -1.301 -4.908 7.379 1.00 95.69 187 HIS A N 1
ATOM 1554 C CA . HIS A 1 187 ? -1.059 -6.318 7.093 1.00 95.69 187 HIS A CA 1
ATOM 1555 C C . HIS A 1 187 ? -2.364 -7.127 7.054 1.00 95.69 187 HIS A C 1
ATOM 1557 O O . HIS A 1 187 ? -2.570 -7.936 6.147 1.00 95.69 187 HIS A O 1
ATOM 1563 N N . PHE A 1 188 ? -3.276 -6.890 8.005 1.00 96.19 188 PHE A N 1
ATOM 1564 C CA . PHE A 1 188 ? -4.582 -7.546 8.012 1.00 96.19 188 PHE A CA 1
ATOM 1565 C C . PHE A 1 188 ? -5.366 -7.244 6.728 1.00 96.19 188 PHE A C 1
ATOM 1567 O O . PHE A 1 188 ? -5.842 -8.167 6.064 1.00 96.19 188 PHE A O 1
ATOM 1574 N N . CYS A 1 189 ? -5.480 -5.968 6.358 1.00 96.81 189 CYS A N 1
ATOM 1575 C CA . CYS A 1 189 ? -6.249 -5.541 5.196 1.00 96.81 189 CYS A CA 1
ATOM 1576 C C . CYS A 1 189 ? -5.660 -6.092 3.896 1.00 96.81 189 CYS A C 1
ATOM 1578 O O . CYS A 1 189 ? -6.398 -6.692 3.117 1.00 96.81 189 CYS A O 1
ATOM 1580 N N . LYS A 1 190 ? -4.339 -5.991 3.694 1.00 96.19 190 LYS A N 1
ATOM 1581 C CA . LYS A 1 190 ? -3.662 -6.575 2.523 1.00 96.19 190 LYS A CA 1
ATOM 1582 C C . LYS A 1 190 ? -3.929 -8.072 2.402 1.00 96.19 190 LYS A C 1
ATOM 1584 O O . LYS A 1 190 ? -4.320 -8.544 1.336 1.00 96.19 190 LYS A O 1
ATOM 1589 N N . LYS A 1 191 ? -3.823 -8.810 3.511 1.00 95.94 191 LYS A N 1
ATOM 1590 C CA . LYS A 1 191 ? -4.085 -10.253 3.542 1.00 95.94 191 LYS A CA 1
ATOM 1591 C C . LYS A 1 191 ? -5.538 -10.600 3.211 1.00 95.94 191 LYS A C 1
ATOM 1593 O O . LYS A 1 191 ? -5.777 -11.531 2.447 1.00 95.94 191 LYS A O 1
ATOM 1598 N N . MET A 1 192 ? -6.508 -9.874 3.768 1.00 95.50 192 MET A N 1
ATOM 1599 C CA . MET A 1 192 ? -7.935 -10.121 3.509 1.00 95.50 192 MET A CA 1
ATOM 1600 C C . MET A 1 192 ? -8.351 -9.744 2.085 1.00 95.50 192 MET A C 1
ATOM 1602 O O . MET A 1 192 ? -9.215 -10.401 1.506 1.00 95.50 192 MET A O 1
ATOM 1606 N N . LEU A 1 193 ? -7.713 -8.726 1.507 1.00 96.31 193 LEU A N 1
ATOM 1607 C CA . LEU A 1 193 ? -7.934 -8.293 0.128 1.00 96.31 193 LEU A CA 1
ATOM 1608 C C . LEU A 1 193 ? -7.099 -9.072 -0.897 1.00 96.31 193 LEU A C 1
ATOM 1610 O O . LEU A 1 193 ? -7.285 -8.870 -2.090 1.00 96.31 193 LEU A O 1
ATOM 1614 N N . LYS A 1 194 ? -6.219 -9.982 -0.450 1.00 95.38 194 LYS A N 1
ATOM 1615 C CA . LYS A 1 194 ? -5.290 -10.752 -1.298 1.00 95.38 194 LYS A CA 1
ATOM 1616 C C . LYS A 1 194 ? -4.362 -9.866 -2.141 1.00 95.38 194 LYS A C 1
ATOM 1618 O O . LYS A 1 194 ? -3.987 -10.238 -3.250 1.00 95.38 194 LYS A O 1
ATOM 1623 N N . ILE A 1 195 ? -3.980 -8.718 -1.592 1.00 93.50 195 ILE A N 1
ATOM 1624 C CA . ILE A 1 195 ? -3.002 -7.809 -2.192 1.00 93.50 195 ILE A CA 1
ATOM 1625 C C . ILE A 1 195 ? -1.625 -8.470 -2.105 1.00 93.50 195 ILE A C 1
ATOM 1627 O O . ILE A 1 195 ? -1.245 -8.964 -1.041 1.00 93.50 195 ILE A O 1
ATOM 1631 N N . ALA A 1 196 ? -0.892 -8.502 -3.218 1.00 80.94 196 ALA A N 1
ATOM 1632 C CA . ALA A 1 196 ? 0.439 -9.097 -3.251 1.00 80.94 196 ALA A CA 1
ATOM 1633 C C . ALA A 1 196 ? 1.418 -8.313 -2.359 1.00 80.94 196 ALA A C 1
ATOM 1635 O O . ALA A 1 196 ? 1.405 -7.081 -2.345 1.00 80.94 196 ALA A O 1
ATOM 1636 N N . GLU A 1 197 ? 2.278 -9.029 -1.631 1.00 70.12 197 GLU A N 1
ATOM 1637 C CA . GLU A 1 197 ? 3.404 -8.408 -0.929 1.00 70.12 197 GLU A CA 1
ATOM 1638 C C . GLU A 1 197 ? 4.487 -7.990 -1.942 1.00 70.12 197 GLU A C 1
ATOM 1640 O O . GLU A 1 197 ? 4.721 -8.689 -2.931 1.00 70.12 197 GLU A O 1
ATOM 1645 N N . THR A 1 198 ? 5.103 -6.832 -1.698 1.00 60.53 198 THR A N 1
ATOM 1646 C CA . THR A 1 198 ? 6.194 -6.217 -2.486 1.00 60.53 198 THR A CA 1
ATOM 1647 C C . THR A 1 198 ? 7.505 -6.198 -1.732 1.00 60.53 198 THR A C 1
ATOM 1649 O O . THR A 1 198 ? 7.429 -6.031 -0.495 1.00 60.53 198 THR A O 1
#

Foldseek 3Di:
DPPVVLLVVLVVVCVVCVQDLVSLVVQLVVCVVVVPVVSNVVSLVSCCVSPVLDCVSLVSQLVVCVVVVVLVVNVVSLVSCCVNCVLACVSLVSQLLSVLPDPDCVSNVVSLVSCVVSVPPVLLSLLSQLLSCVSVVVVVSNVVSLVVNCVVPVVCNVVSVVLCCLSPPDPDPVVVSNVVSSVSSVVVNCVSSVPDDD

pLDDT: mean 92.77, std 9.03, range [48.75, 98.38]

Radius of gyration: 19.26 Å; chains: 1; bounding box: 53×32×55 Å

Sequence (198 aa):
WLAEPFWMMIFLATEWIPNNRWFLEIGIARGKQENNDVALVKMLQIGLIRFPDDMLFYREAYHLKFEQGELADALGLIYDLIRRFPDDPEPVYYGLRTSLYLPRETEFNEFRRIADEMKMPGHVLCLIDYAYAFLRGRKEQAGLCLDQFHRKYPSLNYYSDILRFVTADLPATQNGIKLAVFTSVDHFCKKMLKIAET

Secondary structure (DSSP, 8-state):
--HHHHHHHHHHHHHHSTT-THHHHHHHHHHHHTT-HHHHHHHHHHHHHH-TT-HHHHHHHHHHHHHTT-HHHHHHHHHHHHHH-TT-HHHHHHHHHHHTTSS-SHHHHHHHHHHHHTT--HHHHHHHHHHHHHHTT-HHHHHHHHHHHHHH-GGGHHHHHHHHHHHHS----HHHHHHHHHHHHHHHHHHHHTPPP-